Protein AF-A0A538U2Q8-F1 (afdb_monomer_lite)

Radius of gyration: 21.03 Å; chains: 1; bounding box: 54×43×60 Å

Structure (mmCIF, N/CA/C/O backbone):
data_AF-A0A538U2Q8-F1
#
_entry.id   AF-A0A538U2Q8-F1
#
loop_
_atom_site.group_PDB
_atom_site.id
_atom_site.type_symbol
_atom_site.label_atom_id
_atom_site.label_alt_id
_atom_site.label_comp_id
_atom_site.label_asym_id
_atom_site.label_entity_id
_atom_site.label_seq_id
_atom_site.pdbx_PDB_ins_code
_atom_site.Cartn_x
_atom_site.Cartn_y
_atom_site.Cartn_z
_atom_site.occupancy
_atom_site.B_iso_or_equiv
_atom_site.auth_seq_id
_atom_site.auth_comp_id
_atom_site.auth_asym_id
_atom_site.auth_atom_id
_atom_site.pdbx_PDB_model_num
ATOM 1 N N . MET A 1 1 ? 20.916 10.637 -27.487 1.00 55.66 1 MET A N 1
ATOM 2 C CA . MET A 1 1 ? 19.677 10.072 -26.914 1.00 55.66 1 MET A CA 1
ATOM 3 C C . MET A 1 1 ? 20.061 8.735 -26.298 1.00 55.66 1 MET A C 1
ATOM 5 O O . MET A 1 1 ? 20.659 7.933 -27.006 1.00 55.66 1 MET A O 1
ATOM 9 N N . HIS A 1 2 ? 19.879 8.540 -24.990 1.00 63.50 2 HIS A N 1
ATOM 10 C CA . HIS A 1 2 ? 20.185 7.249 -24.367 1.00 63.50 2 HIS A CA 1
ATOM 11 C C . HIS A 1 2 ? 19.176 6.219 -24.885 1.00 63.50 2 HIS A C 1
ATOM 13 O O . HIS A 1 2 ? 17.977 6.449 -24.790 1.00 63.50 2 HIS A O 1
ATOM 19 N N . ALA A 1 3 ? 19.654 5.135 -25.491 1.00 76.31 3 ALA A N 1
ATOM 20 C CA . ALA A 1 3 ? 18.798 4.026 -25.892 1.00 76.31 3 ALA A CA 1
ATOM 21 C C . ALA A 1 3 ? 18.667 3.056 -24.715 1.00 76.31 3 ALA A C 1
ATOM 23 O O . ALA A 1 3 ? 19.682 2.720 -24.093 1.00 76.31 3 ALA A O 1
ATOM 24 N N . ILE A 1 4 ? 17.450 2.586 -24.423 1.00 83.88 4 ILE A N 1
ATOM 25 C CA . ILE A 1 4 ? 17.280 1.470 -23.490 1.00 83.88 4 ILE A CA 1
ATOM 26 C C . ILE A 1 4 ? 18.034 0.271 -24.070 1.00 83.88 4 ILE A C 1
ATOM 28 O O . ILE A 1 4 ? 17.868 -0.085 -25.237 1.00 83.88 4 ILE A O 1
ATOM 32 N N . THR A 1 5 ? 18.887 -0.345 -23.258 1.00 84.69 5 THR A N 1
ATOM 33 C CA . THR A 1 5 ? 19.639 -1.542 -23.645 1.00 84.69 5 THR A CA 1
ATOM 34 C C . THR A 1 5 ? 19.256 -2.709 -22.751 1.00 84.69 5 THR A C 1
ATOM 36 O O . THR A 1 5 ? 18.643 -2.536 -21.698 1.00 84.69 5 THR A O 1
ATOM 39 N N . ARG A 1 6 ? 19.604 -3.919 -23.187 1.00 87.12 6 ARG A N 1
ATOM 40 C CA . ARG A 1 6 ? 19.411 -5.129 -22.392 1.00 87.12 6 ARG A CA 1
ATOM 41 C C . ARG A 1 6 ? 20.105 -5.004 -21.030 1.00 87.12 6 ARG A C 1
ATOM 43 O O . ARG A 1 6 ? 21.187 -4.419 -20.931 1.00 87.12 6 ARG A O 1
ATOM 50 N N . ALA A 1 7 ? 19.507 -5.615 -20.008 1.00 86.56 7 ALA A N 1
ATOM 51 C CA . ALA A 1 7 ? 20.130 -5.756 -18.698 1.00 86.56 7 ALA A CA 1
ATOM 52 C C . ALA A 1 7 ? 21.533 -6.376 -18.821 1.00 86.56 7 ALA A C 1
ATOM 54 O O . ALA A 1 7 ? 21.745 -7.344 -19.557 1.00 86.56 7 ALA A O 1
ATOM 55 N N . ARG A 1 8 ? 22.499 -5.813 -18.091 1.00 87.44 8 ARG A N 1
ATOM 56 C CA . ARG A 1 8 ? 23.866 -6.339 -18.018 1.00 87.44 8 ARG A CA 1
ATOM 57 C C . ARG A 1 8 ? 24.004 -7.208 -16.778 1.00 87.44 8 ARG A C 1
ATOM 59 O O . ARG A 1 8 ? 23.635 -6.787 -15.685 1.00 87.44 8 ARG A O 1
ATOM 66 N N . LEU A 1 9 ? 24.552 -8.404 -16.956 1.00 87.50 9 LEU A N 1
ATOM 67 C CA . LEU A 1 9 ? 24.883 -9.293 -15.848 1.00 87.50 9 LEU A CA 1
ATOM 68 C C . LEU A 1 9 ? 26.169 -8.822 -15.159 1.00 87.50 9 LEU A C 1
ATOM 70 O O . LEU A 1 9 ? 27.069 -8.282 -15.808 1.00 87.50 9 LEU A O 1
ATOM 74 N N . LYS A 1 10 ? 26.257 -9.039 -13.842 1.00 87.31 10 LYS A N 1
ATOM 75 C CA . LYS A 1 10 ? 27.501 -8.832 -13.089 1.00 87.31 10 LYS A CA 1
ATOM 76 C C . LYS A 1 10 ? 28.600 -9.778 -13.612 1.00 87.31 10 LYS A C 1
ATOM 78 O O . LYS A 1 10 ? 28.277 -10.864 -14.102 1.00 87.31 10 LYS A O 1
ATOM 83 N N . PRO A 1 11 ? 29.891 -9.419 -13.478 1.00 88.94 11 PRO A N 1
ATOM 84 C CA . PRO A 1 11 ? 30.989 -10.331 -13.790 1.00 88.94 11 PRO A CA 1
ATOM 85 C C . PRO A 1 11 ? 30.815 -11.693 -13.099 1.00 88.94 11 PRO A C 1
ATOM 87 O O . PRO A 1 11 ? 30.512 -11.750 -11.911 1.00 88.94 11 PRO A O 1
ATOM 90 N N . GLY A 1 12 ? 30.988 -12.785 -13.849 1.00 86.50 12 GLY A N 1
ATOM 91 C CA . GLY A 1 12 ? 30.842 -14.155 -13.339 1.00 86.50 12 GLY A CA 1
ATOM 92 C C . GLY A 1 12 ? 29.407 -14.698 -13.283 1.00 86.50 12 GLY A C 1
ATOM 93 O O . GLY A 1 12 ? 29.235 -15.881 -13.004 1.00 86.50 12 GLY A O 1
ATOM 94 N N . VAL A 1 13 ? 28.387 -13.886 -13.587 1.00 87.94 13 VAL A N 1
ATOM 95 C CA . VAL A 1 13 ? 26.982 -14.325 -13.647 1.00 87.94 13 VAL A CA 1
ATOM 96 C C . VAL A 1 13 ? 26.593 -14.642 -15.091 1.00 87.94 13 VAL A C 1
ATOM 98 O O . VAL A 1 13 ? 26.799 -13.835 -15.997 1.00 87.94 13 VAL A O 1
ATOM 101 N N . THR A 1 14 ? 25.990 -15.810 -15.305 1.00 88.81 14 THR A N 1
ATOM 102 C CA . THR A 1 14 ? 25.425 -16.245 -16.595 1.00 88.81 14 THR A CA 1
ATOM 103 C C . THR A 1 14 ? 23.906 -16.394 -16.501 1.00 88.81 14 THR A C 1
ATOM 105 O O . THR A 1 14 ? 23.361 -16.512 -15.404 1.00 88.81 14 THR A O 1
ATOM 108 N N . LEU A 1 15 ? 23.197 -16.423 -17.636 1.00 85.62 15 LEU A N 1
ATOM 109 C CA . LEU A 1 15 ? 21.740 -16.647 -17.644 1.00 85.62 15 LEU A CA 1
ATOM 110 C C . LEU A 1 15 ? 21.357 -17.981 -16.990 1.00 85.62 15 LEU A C 1
ATOM 112 O O . LEU A 1 15 ? 20.347 -18.060 -16.296 1.00 85.62 15 LEU A O 1
ATOM 116 N N . ASP A 1 16 ? 22.189 -19.007 -17.161 1.00 86.38 16 ASP A N 1
ATOM 117 C CA . ASP A 1 16 ? 21.966 -20.326 -16.564 1.00 86.38 16 ASP A CA 1
ATOM 118 C C . ASP A 1 16 ? 22.190 -20.341 -15.051 1.00 86.38 16 ASP A C 1
ATOM 120 O O . ASP A 1 16 ? 21.617 -21.172 -14.355 1.00 86.38 16 ASP A O 1
ATOM 124 N N . SER A 1 17 ? 22.978 -19.396 -14.530 1.00 85.56 17 SER A N 1
ATOM 125 C CA . SER A 1 17 ? 23.169 -19.218 -13.087 1.00 85.56 17 SER A CA 1
ATOM 126 C C . SER A 1 17 ? 22.026 -18.460 -12.402 1.00 85.56 17 SER A C 1
ATOM 128 O O . SER A 1 17 ? 21.983 -18.412 -11.172 1.00 85.56 17 SER A O 1
ATOM 130 N N . LEU A 1 18 ? 21.106 -17.862 -13.171 1.00 85.06 18 LEU A N 1
ATOM 131 C CA . LEU A 1 18 ? 19.958 -17.157 -12.606 1.00 85.06 18 LEU A CA 1
ATOM 132 C C . LEU A 1 18 ? 18.947 -18.154 -12.023 1.00 85.06 18 LEU A C 1
ATOM 134 O O . LEU A 1 18 ? 18.735 -19.219 -12.613 1.00 85.06 18 LEU A O 1
ATOM 138 N N . PRO A 1 19 ? 18.260 -17.795 -10.923 1.00 83.44 19 PRO A N 1
ATOM 139 C CA . PRO A 1 19 ? 17.164 -18.598 -10.402 1.00 83.44 19 PRO A CA 1
ATOM 140 C C . PRO A 1 19 ? 16.140 -18.921 -11.496 1.00 83.44 19 PRO A C 1
ATOM 142 O O . PRO A 1 19 ? 15.776 -18.061 -12.307 1.00 83.44 19 PRO A O 1
ATOM 145 N N . ALA A 1 20 ? 15.670 -20.168 -11.522 1.00 81.81 20 ALA A N 1
ATOM 146 C CA . ALA A 1 20 ? 14.543 -20.535 -12.368 1.00 81.81 20 ALA A CA 1
ATOM 147 C C . ALA A 1 20 ? 13.306 -19.710 -11.960 1.00 81.81 20 ALA A C 1
ATOM 149 O O . ALA A 1 20 ? 13.142 -19.430 -10.767 1.00 81.81 20 ALA A O 1
ATOM 150 N N . PRO A 1 21 ? 12.427 -19.332 -12.909 1.00 80.50 21 PRO A N 1
ATOM 151 C CA . PRO A 1 21 ? 11.173 -18.670 -12.576 1.00 80.50 21 PRO A CA 1
ATOM 152 C C . PRO A 1 21 ? 10.413 -19.492 -11.538 1.00 80.50 21 PRO A C 1
ATOM 154 O O . PRO A 1 21 ? 10.099 -20.661 -11.769 1.00 80.50 21 PRO A O 1
ATOM 157 N N . GLN A 1 22 ? 10.128 -18.890 -10.385 1.00 72.69 22 GLN A N 1
ATOM 158 C CA . GLN A 1 22 ? 9.305 -19.548 -9.382 1.00 72.69 22 GLN A CA 1
ATOM 159 C C . GLN A 1 22 ? 7.878 -19.628 -9.937 1.00 72.69 22 GLN A C 1
ATOM 161 O O . GLN A 1 22 ? 7.296 -18.608 -10.324 1.00 72.69 22 GLN A O 1
ATOM 166 N N . ALA A 1 23 ? 7.329 -20.843 -10.027 1.00 65.69 23 ALA A N 1
ATOM 167 C CA . ALA A 1 23 ? 5.916 -21.019 -10.336 1.00 65.69 23 ALA A CA 1
ATOM 168 C C . ALA A 1 23 ? 5.086 -20.245 -9.298 1.00 65.69 23 ALA A C 1
ATOM 170 O O . ALA A 1 23 ? 5.531 -20.129 -8.151 1.00 65.69 23 ALA A O 1
ATOM 171 N N . PRO A 1 24 ? 3.910 -19.703 -9.666 1.00 61.22 24 PRO A N 1
ATOM 172 C CA . PRO A 1 24 ? 2.989 -19.209 -8.653 1.00 61.22 24 PRO A CA 1
ATOM 173 C C . PRO A 1 24 ? 2.813 -20.328 -7.629 1.00 61.22 24 PRO A C 1
ATOM 175 O O . PRO A 1 24 ? 2.539 -21.466 -8.019 1.00 61.22 24 PRO A O 1
ATOM 178 N N . ASP A 1 25 ? 3.066 -20.034 -6.352 1.00 53.06 25 ASP A N 1
ATOM 179 C CA . ASP A 1 25 ? 2.857 -21.021 -5.303 1.00 53.06 25 ASP A CA 1
ATOM 180 C C . ASP A 1 25 ? 1.415 -21.512 -5.458 1.00 53.06 25 ASP A C 1
ATOM 182 O O . ASP A 1 25 ? 0.461 -20.758 -5.272 1.00 53.06 25 ASP A O 1
ATOM 186 N N . ALA A 1 26 ? 1.243 -22.789 -5.805 1.00 40.91 26 ALA A N 1
ATOM 187 C CA . ALA A 1 26 ? -0.061 -23.450 -5.872 1.00 40.91 26 ALA A CA 1
ATOM 188 C C . ALA A 1 26 ? -0.665 -23.652 -4.468 1.00 40.91 26 ALA A C 1
ATOM 190 O O . ALA A 1 26 ? -1.516 -24.511 -4.256 1.00 40.91 26 ALA A O 1
ATOM 191 N N . ARG A 1 27 ? -0.205 -22.862 -3.492 1.00 43.12 27 ARG A N 1
ATOM 192 C CA . ARG A 1 27 ? -0.917 -22.584 -2.260 1.00 43.12 27 ARG A CA 1
ATOM 193 C C . ARG A 1 27 ? -1.890 -21.439 -2.576 1.00 43.12 27 ARG A C 1
ATOM 195 O O . ARG A 1 27 ? -1.718 -20.316 -2.138 1.00 43.12 27 ARG A O 1
ATOM 202 N N . SER A 1 28 ? -2.963 -21.700 -3.312 1.00 40.78 28 SER A N 1
ATOM 203 C CA . SER A 1 28 ? -4.226 -21.923 -2.600 1.00 40.78 28 SER A CA 1
ATOM 204 C C . SER A 1 28 ? -4.010 -22.872 -1.423 1.00 40.78 28 SER A C 1
ATOM 206 O O . SER A 1 28 ? -4.222 -24.079 -1.524 1.00 40.78 28 SER A O 1
ATOM 208 N N . GLY A 1 29 ? -3.488 -22.326 -0.321 1.00 37.91 29 GLY A N 1
ATOM 209 C CA . GLY A 1 29 ? -3.545 -23.014 0.955 1.00 37.91 29 GLY A CA 1
ATOM 210 C C . GLY A 1 29 ? -5.009 -23.304 1.307 1.00 37.91 29 GLY A C 1
ATOM 211 O O . GLY A 1 29 ? -5.916 -22.758 0.665 1.00 37.91 29 GLY A O 1
ATOM 212 N N . PRO A 1 30 ? -5.267 -24.158 2.313 1.00 37.72 30 PRO A N 1
ATOM 213 C CA . PRO A 1 30 ? -6.615 -24.278 2.868 1.00 37.72 30 PRO A CA 1
ATOM 214 C C . PRO A 1 30 ? -7.128 -22.864 3.165 1.00 37.72 30 PRO A C 1
ATOM 216 O O . PRO A 1 30 ? -6.299 -22.025 3.512 1.00 37.72 30 PRO A O 1
ATOM 219 N N . ALA A 1 31 ? -8.429 -22.605 2.964 1.00 50.91 31 ALA A N 1
ATOM 220 C CA . ALA A 1 31 ? -9.060 -21.293 3.155 1.00 50.91 31 ALA A CA 1
ATOM 221 C C . ALA A 1 31 ? -8.302 -20.472 4.209 1.00 50.91 31 ALA A C 1
ATOM 223 O O . ALA A 1 31 ? -8.267 -20.900 5.366 1.00 50.91 31 ALA A O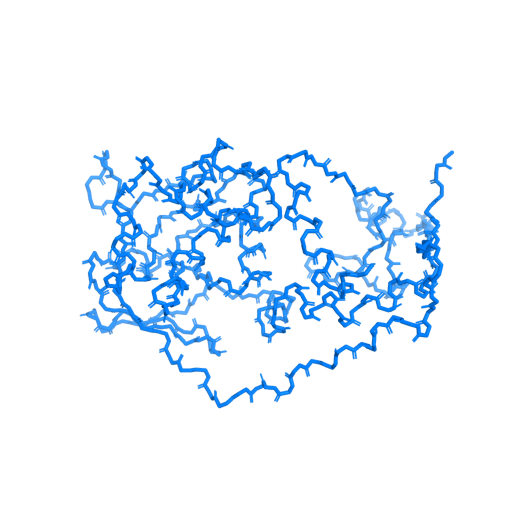 1
ATOM 224 N N . GLU A 1 32 ? -7.609 -19.402 3.781 1.00 63.88 32 GLU A N 1
ATOM 225 C CA . GLU A 1 32 ? -6.810 -18.575 4.692 1.00 63.88 32 GLU A CA 1
ATOM 226 C C . GLU A 1 32 ? -7.676 -18.278 5.911 1.00 63.88 32 GLU A C 1
ATOM 228 O O . GLU A 1 32 ? -8.838 -17.877 5.777 1.00 63.88 32 GLU A O 1
ATOM 233 N N . ALA A 1 33 ? -7.156 -18.608 7.094 1.00 86.06 33 ALA A N 1
ATOM 234 C CA . ALA A 1 33 ? -7.927 -18.464 8.311 1.00 86.06 33 ALA A CA 1
ATOM 235 C C . ALA A 1 33 ? -8.397 -17.009 8.418 1.00 86.06 33 ALA A C 1
ATOM 237 O O . ALA A 1 33 ? -7.652 -16.084 8.101 1.00 86.06 33 ALA A O 1
ATOM 238 N N . LEU A 1 34 ? -9.643 -16.809 8.854 1.00 94.88 34 LEU A N 1
ATOM 239 C CA . LEU A 1 34 ? -10.155 -15.461 9.081 1.00 94.88 34 LEU A CA 1
ATOM 240 C C . LEU A 1 34 ? -9.218 -14.721 10.039 1.00 94.88 34 LEU A C 1
ATOM 242 O O . LEU A 1 34 ? -9.008 -15.176 11.170 1.00 94.88 34 LEU A O 1
ATOM 246 N N . ILE A 1 35 ? -8.718 -13.571 9.596 1.00 96.81 35 ILE A N 1
ATOM 247 C CA . ILE A 1 35 ? -7.919 -12.674 10.423 1.00 96.81 35 ILE A CA 1
ATOM 248 C C . ILE A 1 35 ? -8.867 -12.036 11.424 1.00 96.81 35 ILE A C 1
ATOM 250 O O . ILE A 1 35 ? -9.915 -11.515 11.042 1.00 96.81 35 ILE A O 1
ATOM 254 N N . ARG A 1 36 ? -8.520 -12.094 12.709 1.00 98.12 36 ARG A N 1
ATOM 255 C CA . ARG A 1 36 ? -9.337 -11.562 13.803 1.00 98.12 36 ARG A CA 1
ATOM 256 C C . ARG A 1 36 ? -8.532 -10.629 14.679 1.00 98.12 36 ARG A C 1
ATOM 258 O O . ARG A 1 36 ? -7.339 -10.829 14.878 1.00 98.12 36 ARG A O 1
ATOM 265 N N . GLY A 1 37 ? -9.211 -9.636 15.231 1.00 98.19 37 GLY A N 1
ATOM 266 C CA . GLY A 1 37 ? -8.592 -8.661 16.112 1.00 98.19 37 GLY A CA 1
ATOM 267 C C . GLY A 1 37 ? -9.588 -7.627 16.596 1.00 98.19 37 GLY A C 1
ATO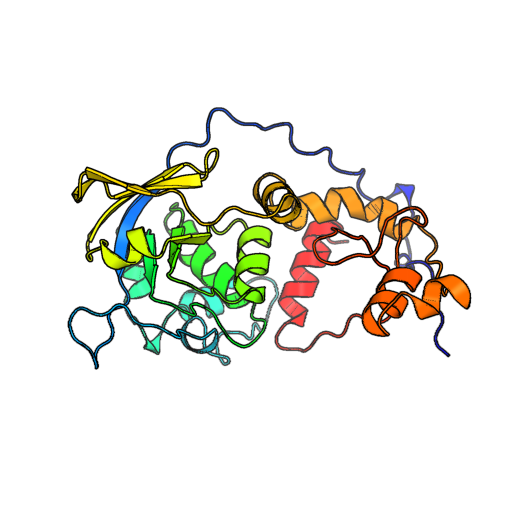M 268 O O . GLY A 1 37 ? -10.782 -7.700 16.302 1.00 98.19 37 GLY A O 1
ATOM 269 N N . ARG A 1 38 ? -9.088 -6.663 17.364 1.00 98.81 38 ARG A N 1
ATOM 270 C CA . ARG A 1 38 ? -9.883 -5.523 17.822 1.00 98.81 38 ARG A CA 1
ATOM 271 C C . ARG A 1 38 ? -9.562 -4.269 17.023 1.00 98.81 38 ARG A C 1
ATOM 273 O O . ARG A 1 38 ? -8.424 -4.076 16.591 1.00 98.81 38 ARG A O 1
ATOM 280 N N . ALA A 1 39 ? -10.565 -3.419 16.857 1.00 98.75 39 ALA A N 1
ATOM 281 C CA . ALA A 1 39 ? -10.419 -2.120 16.234 1.00 98.75 39 ALA A CA 1
ATOM 282 C C . ALA A 1 39 ? -9.526 -1.202 17.079 1.00 98.75 39 ALA A C 1
ATOM 284 O O . ALA A 1 39 ? -9.730 -1.045 18.282 1.00 98.75 39 ALA A O 1
ATOM 285 N N . LEU A 1 40 ? -8.569 -0.573 16.412 1.00 98.38 40 LEU A N 1
ATOM 286 C CA . LEU A 1 40 ? -7.745 0.524 16.892 1.00 98.38 40 LEU A CA 1
ATOM 287 C C . LEU A 1 40 ? -8.118 1.738 16.053 1.00 98.38 40 LEU A C 1
ATOM 289 O O . LE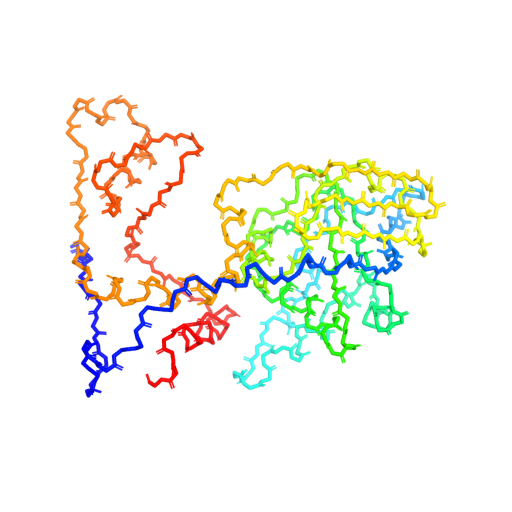U A 1 40 ? -7.829 1.794 14.856 1.00 98.38 40 LEU A O 1
ATOM 293 N N . VAL A 1 41 ? -8.825 2.686 16.658 1.00 98.62 41 VAL A N 1
ATOM 294 C CA . VAL A 1 41 ? -9.471 3.766 15.917 1.00 98.62 41 VAL A CA 1
ATOM 295 C C . VAL A 1 41 ? -8.690 5.070 16.040 1.00 98.62 41 VAL A C 1
ATOM 297 O O . VAL A 1 41 ? -8.439 5.564 17.139 1.00 98.62 41 VAL A O 1
ATOM 300 N N . PHE A 1 42 ? -8.387 5.690 14.899 1.00 98.50 42 PHE A N 1
ATOM 301 C CA . PHE A 1 42 ? -7.900 7.065 14.843 1.00 98.50 42 PHE A CA 1
ATOM 302 C C . PHE A 1 42 ? -9.082 8.035 14.894 1.00 98.50 42 PHE A C 1
ATOM 304 O O . PHE A 1 42 ? -9.786 8.236 13.904 1.00 98.50 42 PHE A O 1
ATOM 311 N N . TRP A 1 43 ? -9.316 8.629 16.062 1.00 98.06 43 TRP A N 1
ATOM 312 C CA . TRP A 1 43 ? -10.328 9.666 16.273 1.00 98.06 43 TRP A CA 1
ATOM 313 C C . TRP A 1 43 ? -9.756 11.059 16.015 1.00 98.06 43 TRP A C 1
ATOM 315 O O . TRP A 1 43 ? -8.598 11.320 16.338 1.00 98.06 43 TRP A O 1
ATOM 325 N N . ASP A 1 44 ? -10.567 11.966 15.469 1.00 97.62 44 ASP A N 1
ATOM 326 C CA . ASP A 1 44 ? -10.176 13.365 15.315 1.00 97.62 44 ASP A CA 1
ATOM 327 C C . ASP A 1 44 ? -10.295 14.095 16.669 1.00 97.62 44 ASP A C 1
ATOM 329 O O . ASP A 1 44 ? -11.411 14.297 17.161 1.00 97.62 44 ASP A O 1
ATOM 333 N N . PRO A 1 45 ? -9.180 14.541 17.283 1.00 94.69 45 PRO A N 1
ATOM 334 C CA . PRO A 1 45 ? -9.226 15.247 18.563 1.00 94.69 45 PRO A CA 1
ATOM 335 C C . PRO A 1 45 ? -9.938 16.605 18.473 1.00 94.69 45 PRO A C 1
ATOM 337 O O . PRO A 1 45 ? -10.333 17.158 19.499 1.00 94.69 45 PRO A O 1
ATOM 340 N N . LYS A 1 46 ? -10.098 17.163 17.267 1.00 96.12 46 LYS A N 1
ATOM 341 C CA . LYS A 1 46 ? -10.764 18.450 17.025 1.00 96.12 46 LYS A CA 1
ATOM 342 C C . LYS A 1 46 ? -12.250 18.295 16.699 1.00 96.12 46 LYS A C 1
ATOM 344 O O . LYS A 1 46 ? -12.970 19.291 16.720 1.00 96.12 46 LYS A O 1
ATOM 349 N N . ALA A 1 47 ? -12.716 17.080 16.410 1.00 96.00 47 ALA A N 1
ATOM 350 C CA . ALA A 1 47 ? -14.098 16.804 16.033 1.00 96.00 47 ALA A CA 1
ATOM 351 C C . ALA A 1 47 ? -14.606 15.518 16.715 1.00 96.00 47 ALA A C 1
ATOM 353 O O . ALA A 1 47 ? -14.555 14.438 16.121 1.00 96.00 47 ALA A O 1
ATOM 354 N N . PRO A 1 48 ? -15.128 15.616 17.954 1.00 93.06 48 PRO A N 1
ATOM 355 C CA . PRO A 1 48 ? -15.625 14.463 18.699 1.00 93.06 48 PRO A CA 1
ATOM 356 C C . PRO A 1 48 ? -16.615 13.615 17.891 1.00 93.06 48 PRO A C 1
ATOM 358 O O . PRO A 1 48 ? -17.545 14.133 17.274 1.00 93.06 48 PRO A O 1
ATOM 361 N N . GLY A 1 49 ? -16.406 12.297 17.896 1.00 93.38 49 GLY A N 1
ATOM 362 C CA . GLY A 1 49 ? -17.225 11.341 17.146 1.00 93.38 49 GLY A CA 1
ATOM 363 C C . GLY A 1 49 ? -16.852 11.192 15.667 1.00 93.38 49 GLY A C 1
ATOM 364 O O . GLY A 1 49 ? -17.399 10.310 15.006 1.00 93.38 49 GLY A O 1
ATOM 365 N N . ARG A 1 50 ? -15.905 11.980 15.140 1.00 96.94 50 ARG A N 1
ATOM 366 C CA . ARG A 1 50 ? -15.365 11.787 13.787 1.00 96.94 50 ARG A CA 1
ATOM 367 C C . ARG A 1 50 ? -14.057 11.009 13.807 1.00 96.94 50 ARG A C 1
ATOM 369 O O . ARG A 1 50 ? -13.220 11.177 14.692 1.00 96.94 50 ARG A O 1
ATOM 376 N N . LYS A 1 51 ? -13.893 10.149 12.805 1.00 98.31 51 LYS A N 1
ATOM 377 C CA . LYS A 1 51 ? -12.626 9.481 12.507 1.00 98.31 51 LYS A CA 1
ATOM 378 C C . LYS A 1 51 ? -11.675 10.498 11.888 1.00 98.31 51 LYS A C 1
ATOM 380 O O . LYS A 1 51 ? -12.119 11.412 11.199 1.00 98.31 51 LYS A O 1
ATOM 385 N N . LEU A 1 52 ? -10.387 10.355 12.166 1.00 98.62 52 LEU A N 1
ATOM 386 C CA . LEU A 1 52 ? -9.381 11.266 11.655 1.00 98.62 52 LEU A CA 1
ATOM 387 C C . LEU A 1 52 ? -9.162 11.014 10.163 1.00 98.62 52 LEU A C 1
ATOM 389 O O . LEU A 1 52 ? -8.702 9.941 9.762 1.00 98.62 52 LEU A O 1
ATOM 393 N N . ASP A 1 53 ? -9.479 12.028 9.370 1.00 98.38 53 ASP A N 1
ATOM 394 C CA . ASP A 1 53 ? -9.203 12.068 7.940 1.00 98.38 53 ASP A CA 1
ATOM 395 C C . ASP A 1 53 ? -7.771 12.550 7.669 1.00 98.38 53 ASP A C 1
ATOM 397 O O . ASP A 1 53 ? -7.124 13.168 8.515 1.00 98.38 53 ASP A O 1
ATOM 401 N N . ALA A 1 54 ? -7.317 12.364 6.429 1.00 97.88 54 ALA A N 1
ATOM 402 C CA . ALA A 1 54 ? -6.109 12.980 5.880 1.00 97.88 54 ALA A CA 1
ATOM 403 C C . ALA A 1 54 ? -4.809 12.635 6.610 1.00 97.88 54 ALA A C 1
ATOM 405 O O . ALA A 1 54 ? -3.877 13.434 6.584 1.00 97.88 54 ALA A O 1
ATOM 406 N N . ILE A 1 55 ? -4.742 11.462 7.242 1.00 98.31 55 ILE A N 1
ATOM 407 C CA . ILE A 1 55 ? -3.492 10.952 7.801 1.00 98.31 55 ILE A CA 1
ATOM 408 C C . ILE A 1 55 ? -2.511 10.761 6.644 1.00 98.31 55 ILE A C 1
ATOM 410 O O . ILE A 1 55 ? -2.721 9.894 5.797 1.00 98.31 55 ILE A O 1
ATOM 414 N N . ASP A 1 56 ? -1.456 11.563 6.592 1.00 97.19 56 ASP A N 1
ATOM 415 C CA . ASP A 1 56 ? -0.430 11.451 5.559 1.00 97.19 56 ASP A CA 1
ATOM 416 C C . ASP A 1 56 ? 0.687 10.462 5.944 1.00 97.19 56 ASP A C 1
ATOM 418 O O . ASP A 1 56 ? 0.775 9.960 7.069 1.00 97.19 56 ASP A O 1
ATOM 422 N N . THR A 1 57 ? 1.567 10.150 4.991 1.00 94.31 57 THR A N 1
ATOM 423 C CA . THR A 1 57 ? 2.688 9.230 5.233 1.00 94.31 57 THR A CA 1
ATOM 424 C C . THR A 1 57 ? 3.706 9.735 6.259 1.00 94.31 57 THR A C 1
ATOM 426 O O . THR A 1 57 ? 4.395 8.911 6.851 1.00 94.31 57 THR A O 1
ATOM 429 N N . ASP A 1 58 ? 3.813 11.049 6.495 1.00 94.44 58 ASP A N 1
ATOM 430 C CA . ASP A 1 58 ? 4.677 11.611 7.544 1.00 94.44 58 ASP A CA 1
ATOM 431 C C . ASP A 1 58 ? 4.114 11.335 8.940 1.00 94.44 58 ASP A C 1
ATOM 433 O O . ASP A 1 58 ? 4.867 11.052 9.873 1.00 94.44 58 ASP A O 1
ATOM 437 N N . GLN A 1 59 ? 2.790 11.361 9.074 1.00 96.75 59 GLN A N 1
ATOM 438 C CA . GLN A 1 59 ? 2.099 10.998 10.307 1.00 96.75 59 GLN A CA 1
ATOM 439 C C . GLN A 1 59 ? 2.136 9.489 10.577 1.00 96.75 59 GLN A C 1
ATOM 441 O O . GLN A 1 59 ? 2.145 9.087 11.742 1.00 96.75 59 GLN A O 1
ATOM 446 N N . ILE A 1 60 ? 2.177 8.655 9.528 1.00 97.31 60 ILE A N 1
ATOM 447 C CA . ILE A 1 60 ? 2.379 7.203 9.668 1.00 97.31 60 ILE A CA 1
ATOM 448 C C . ILE A 1 60 ? 3.833 6.904 10.035 1.00 97.31 60 ILE A C 1
ATOM 450 O O . ILE A 1 60 ? 4.081 6.181 10.993 1.00 97.31 60 ILE A O 1
ATOM 454 N N . THR A 1 61 ? 4.802 7.442 9.295 1.00 94.75 61 THR A N 1
ATOM 455 C CA . THR A 1 61 ? 6.232 7.228 9.548 1.00 94.75 61 THR A CA 1
ATOM 456 C C . THR A 1 61 ? 6.988 8.527 9.292 1.00 94.75 61 THR A C 1
ATOM 458 O O . THR A 1 61 ? 7.168 8.905 8.128 1.00 94.75 61 THR A O 1
ATOM 461 N N . PRO A 1 62 ? 7.457 9.215 10.348 1.00 92.88 62 PRO A N 1
ATOM 462 C CA . PRO A 1 62 ? 8.199 10.460 10.200 1.00 92.88 62 PRO A CA 1
ATOM 463 C C . PRO A 1 62 ? 9.434 10.291 9.312 1.00 92.88 62 PRO A C 1
ATOM 465 O O . PRO A 1 62 ? 10.068 9.237 9.300 1.00 92.88 62 PRO A O 1
ATOM 468 N N . ALA A 1 63 ? 9.824 11.344 8.589 1.00 88.94 63 ALA A N 1
ATOM 469 C CA . ALA A 1 63 ? 10.948 11.278 7.650 1.00 88.94 63 ALA A CA 1
ATOM 470 C C . ALA A 1 63 ? 12.272 10.849 8.319 1.00 88.94 63 ALA A C 1
ATOM 472 O O . ALA A 1 63 ? 13.043 10.087 7.741 1.00 88.94 63 ALA A O 1
ATOM 473 N N . ALA A 1 64 ? 12.508 11.282 9.562 1.00 88.00 64 ALA A N 1
ATOM 474 C CA . ALA A 1 64 ? 13.682 10.892 10.350 1.00 88.00 64 ALA A CA 1
ATOM 475 C C . ALA A 1 64 ? 13.712 9.391 10.693 1.00 88.00 64 ALA A C 1
ATOM 477 O O . ALA A 1 64 ? 14.777 8.832 10.945 1.00 88.00 64 ALA A O 1
ATOM 478 N N . ASP A 1 65 ? 12.549 8.741 10.676 1.00 88.56 65 ASP A N 1
ATOM 479 C CA . ASP A 1 65 ? 12.384 7.308 10.886 1.00 88.56 65 ASP A CA 1
ATOM 480 C C . ASP A 1 65 ? 12.256 6.547 9.570 1.00 88.56 65 ASP A C 1
ATOM 482 O O . ASP A 1 65 ? 11.909 5.381 9.600 1.00 88.56 65 ASP A O 1
ATOM 486 N N . CYS A 1 66 ? 12.486 7.176 8.416 1.00 82.81 66 CYS A N 1
ATOM 487 C CA . CYS A 1 66 ? 12.484 6.507 7.111 1.00 82.81 66 CYS A CA 1
ATOM 488 C C . CYS A 1 66 ? 13.899 6.131 6.647 1.00 82.81 66 CYS A C 1
ATOM 490 O O . CYS A 1 66 ? 14.058 5.389 5.683 1.00 82.81 66 CYS A O 1
ATOM 492 N N . VAL A 1 67 ? 14.931 6.631 7.327 1.00 79.19 67 VAL A N 1
ATOM 493 C CA . VAL A 1 67 ? 16.334 6.386 6.983 1.00 79.19 67 VAL A CA 1
ATOM 494 C C . VAL A 1 67 ? 16.850 5.188 7.773 1.00 79.19 67 VAL A C 1
ATOM 496 O O . VAL A 1 67 ? 16.603 5.080 8.974 1.00 79.19 67 VAL A O 1
ATOM 499 N N . SER A 1 68 ? 17.577 4.299 7.096 1.00 70.31 68 SER A N 1
ATOM 500 C CA . SER A 1 68 ? 18.330 3.219 7.733 1.00 70.31 68 SER A CA 1
ATOM 501 C C . SER A 1 68 ? 19.807 3.329 7.382 1.00 70.31 68 SER A C 1
ATOM 503 O O . SER A 1 68 ? 20.157 3.635 6.243 1.00 70.31 68 SER A O 1
ATOM 505 N N . GLU A 1 69 ? 20.663 3.044 8.358 1.00 69.56 69 GLU A N 1
ATOM 506 C CA . GLU A 1 69 ? 22.120 3.014 8.195 1.00 69.56 69 GLU A CA 1
ATOM 507 C C . GLU A 1 69 ? 22.623 1.642 7.706 1.00 69.56 69 GLU A C 1
ATOM 509 O O . GLU A 1 69 ? 23.761 1.529 7.256 1.00 69.56 69 GLU A O 1
ATOM 514 N N . SER A 1 70 ? 21.782 0.600 7.762 1.00 72.12 70 SER A N 1
ATOM 515 C CA . SER A 1 70 ? 22.113 -0.761 7.321 1.00 72.12 70 SER A CA 1
ATOM 516 C C . SER A 1 70 ? 20.919 -1.471 6.679 1.00 72.12 70 SER A C 1
ATOM 518 O O . SER A 1 70 ? 19.759 -1.168 6.971 1.00 72.12 70 SER A O 1
ATOM 520 N N . LEU A 1 71 ? 21.210 -2.450 5.816 1.00 70.19 71 LEU A N 1
ATOM 521 C CA . LEU A 1 71 ? 20.211 -3.380 5.287 1.00 70.19 71 LEU A CA 1
ATOM 522 C C . LEU A 1 71 ? 19.716 -4.379 6.353 1.00 70.19 71 LEU A C 1
ATOM 524 O O . LEU A 1 71 ? 18.607 -4.889 6.221 1.00 70.19 71 LEU A O 1
ATOM 528 N N . ASP A 1 72 ? 20.508 -4.633 7.399 1.00 71.44 72 ASP A N 1
ATOM 529 C CA . ASP A 1 72 ? 20.204 -5.637 8.431 1.00 71.44 72 ASP A CA 1
ATOM 530 C C . ASP A 1 72 ? 19.195 -5.140 9.477 1.00 71.44 72 ASP A C 1
ATOM 532 O O . ASP A 1 72 ? 18.484 -5.937 10.079 1.00 71.44 72 ASP A O 1
ATOM 536 N N . THR A 1 73 ? 19.107 -3.823 9.674 1.00 77.06 73 THR A N 1
ATOM 537 C CA . THR A 1 73 ? 18.234 -3.170 10.668 1.00 77.06 73 THR A CA 1
ATOM 538 C C . THR A 1 73 ? 17.211 -2.234 10.020 1.00 77.06 73 THR A C 1
ATOM 540 O O . THR A 1 73 ? 16.725 -1.294 10.650 1.00 77.06 73 THR A O 1
ATOM 543 N N . LEU A 1 74 ? 16.874 -2.484 8.744 1.00 74.81 74 LEU A N 1
ATOM 544 C CA . LEU A 1 74 ? 15.960 -1.644 7.955 1.00 74.81 74 LEU A CA 1
ATOM 545 C C . LEU A 1 74 ? 14.639 -1.375 8.670 1.00 74.81 74 LEU A C 1
ATOM 547 O O . LEU A 1 74 ? 14.138 -0.256 8.643 1.00 74.81 74 LEU A O 1
ATOM 551 N N . ASP A 1 75 ? 14.069 -2.395 9.301 1.00 81.56 75 ASP A N 1
ATOM 552 C CA . ASP A 1 75 ? 12.726 -2.326 9.856 1.00 81.56 75 ASP A CA 1
ATOM 553 C C . ASP A 1 75 ? 12.672 -1.678 11.251 1.00 81.56 75 ASP A C 1
ATOM 555 O O . ASP A 1 75 ? 11.619 -1.173 11.640 1.00 81.56 75 ASP A O 1
ATOM 559 N N . GLU A 1 76 ? 13.774 -1.643 12.008 1.00 85.69 76 GLU A N 1
ATOM 560 C CA . GLU A 1 76 ? 13.786 -1.203 13.410 1.00 85.69 76 GLU A CA 1
ATOM 561 C C . GLU A 1 76 ? 13.267 0.229 13.570 1.00 85.69 76 GLU A C 1
ATOM 563 O O . GLU A 1 76 ? 12.346 0.492 14.351 1.00 85.69 76 GLU A O 1
ATOM 568 N N . ARG A 1 77 ? 13.828 1.158 12.787 1.00 87.00 77 ARG A N 1
ATOM 569 C CA . ARG A 1 77 ? 13.455 2.581 12.805 1.00 87.00 77 ARG A CA 1
ATOM 570 C C . ARG A 1 77 ? 12.014 2.780 12.349 1.00 87.00 77 ARG A C 1
ATOM 572 O O . ARG A 1 77 ? 11.285 3.559 12.956 1.00 87.00 77 ARG A O 1
ATOM 579 N N . TRP A 1 78 ? 11.587 2.050 11.324 1.00 87.69 78 TRP A N 1
ATOM 580 C CA . TRP A 1 78 ? 10.291 2.254 10.676 1.00 87.69 78 TRP A CA 1
ATOM 581 C C . TRP A 1 78 ? 9.154 1.738 11.562 1.00 87.69 78 TRP A C 1
ATOM 583 O O . TRP A 1 78 ? 8.130 2.404 11.738 1.00 87.69 78 TRP A O 1
ATOM 593 N N . LYS A 1 79 ? 9.372 0.590 12.217 1.00 92.69 79 LYS A N 1
ATOM 594 C CA . LYS A 1 79 ? 8.482 0.057 13.256 1.00 92.69 79 LYS A CA 1
ATOM 595 C C . LYS A 1 79 ? 8.406 1.009 14.449 1.00 92.69 79 LYS A C 1
ATOM 597 O O . LYS A 1 79 ? 7.314 1.333 14.905 1.00 92.69 79 LYS A O 1
ATOM 602 N N . ALA A 1 80 ? 9.544 1.528 14.918 1.00 91.69 80 ALA A N 1
ATOM 603 C CA . ALA A 1 80 ? 9.585 2.495 16.020 1.00 91.69 80 ALA A CA 1
ATOM 604 C C . ALA A 1 80 ? 8.995 3.876 15.667 1.00 91.69 80 ALA A C 1
ATOM 606 O O . ALA A 1 80 ? 8.626 4.641 16.560 1.00 91.69 80 ALA A O 1
ATOM 607 N N . GLY A 1 81 ? 8.964 4.244 14.386 1.00 93.12 81 GLY A N 1
ATOM 608 C CA . GLY A 1 81 ? 8.372 5.487 13.887 1.00 93.12 81 GLY A CA 1
ATOM 609 C C . GLY A 1 81 ? 6.865 5.402 13.646 1.00 93.12 81 GLY A C 1
ATOM 610 O O . GLY A 1 81 ? 6.214 6.442 13.561 1.00 93.12 81 GLY A O 1
ATOM 611 N N . SER A 1 82 ? 6.307 4.190 13.563 1.00 96.81 82 SER A N 1
ATOM 612 C CA . SER A 1 82 ? 4.903 3.947 13.214 1.00 96.81 82 SER A CA 1
ATOM 613 C C . SER A 1 82 ? 3.947 4.678 14.164 1.00 96.81 82 SER A C 1
ATOM 615 O O . SER A 1 82 ? 3.841 4.338 15.340 1.00 96.81 82 SER A O 1
ATOM 617 N N . PHE A 1 83 ? 3.279 5.709 13.642 1.00 97.81 83 PHE A N 1
ATOM 618 C CA . PHE A 1 83 ? 2.380 6.626 14.347 1.00 97.81 83 PHE A CA 1
ATOM 619 C C . PHE A 1 83 ? 2.959 7.303 15.590 1.00 97.81 83 PHE A C 1
ATOM 621 O O . PHE A 1 83 ? 2.196 7.745 16.446 1.00 97.81 83 PHE A O 1
ATOM 628 N N . ARG A 1 84 ? 4.284 7.465 15.685 1.00 95.56 84 ARG A N 1
ATOM 629 C CA . ARG A 1 84 ? 4.965 7.975 16.890 1.00 95.56 84 ARG A CA 1
ATOM 630 C C . ARG A 1 84 ? 4.307 9.208 17.515 1.00 95.56 84 ARG A C 1
ATOM 632 O O . ARG A 1 84 ? 4.205 9.294 18.734 1.00 95.56 84 ARG A O 1
ATOM 639 N N . TYR A 1 85 ? 3.901 10.170 16.689 1.00 96.38 85 TYR A N 1
ATOM 640 C CA . TYR A 1 85 ? 3.316 11.430 17.156 1.00 96.38 85 TYR A CA 1
ATOM 641 C C . TYR A 1 85 ? 1.788 11.425 17.182 1.00 96.38 85 TYR A C 1
ATOM 643 O O . TYR A 1 85 ? 1.194 12.238 17.883 1.00 96.38 85 TYR A O 1
ATOM 651 N N . LEU A 1 86 ? 1.156 10.535 16.415 1.00 96.75 86 LEU A N 1
ATOM 652 C CA . LEU A 1 86 ? -0.297 10.498 16.271 1.00 96.75 86 LEU A CA 1
ATOM 653 C C . LEU A 1 86 ? -0.958 9.533 17.264 1.00 96.75 86 LEU A C 1
ATOM 655 O O . LEU A 1 86 ? -2.030 9.823 17.784 1.00 96.75 86 LEU A O 1
ATOM 659 N N . MET A 1 87 ? -0.304 8.407 17.546 1.00 97.44 87 MET A N 1
ATOM 660 C CA . MET A 1 87 ? -0.708 7.409 18.531 1.00 97.44 87 MET A CA 1
ATOM 661 C C . MET A 1 87 ? 0.551 6.799 19.173 1.00 97.44 87 MET A C 1
ATOM 663 O O . MET A 1 87 ? 1.017 5.744 18.741 1.00 97.44 87 MET A O 1
ATOM 667 N N . PRO A 1 88 ? 1.136 7.456 20.194 1.00 96.69 88 PRO A N 1
ATOM 668 C CA . PRO A 1 88 ? 2.421 7.048 20.771 1.00 96.69 88 PRO A CA 1
ATOM 669 C C . PRO A 1 88 ? 2.456 5.622 21.338 1.00 96.69 88 PRO A C 1
ATOM 671 O O . PRO A 1 88 ? 3.524 5.020 21.427 1.00 96.69 88 PRO A O 1
ATOM 674 N N . ASP A 1 89 ? 1.305 5.064 21.717 1.00 97.06 89 ASP A N 1
ATOM 675 C CA . ASP A 1 89 ? 1.172 3.702 22.232 1.00 97.06 89 ASP A CA 1
ATOM 676 C C . ASP A 1 89 ? 0.806 2.664 21.153 1.00 97.06 89 ASP A C 1
ATOM 678 O O . ASP A 1 89 ? 0.619 1.494 21.488 1.00 97.06 89 ASP A O 1
ATOM 682 N N . PHE A 1 90 ? 0.764 3.046 19.867 1.00 98.44 90 PHE A N 1
ATOM 683 C CA . PHE A 1 90 ? 0.334 2.205 18.740 1.00 98.44 90 PHE A CA 1
ATOM 684 C C . PHE A 1 90 ? 0.927 0.791 18.770 1.00 98.44 90 PHE A C 1
ATOM 686 O O . PHE A 1 90 ? 0.185 -0.190 18.774 1.00 98.44 90 PHE A O 1
ATOM 693 N N . ARG A 1 91 ? 2.258 0.666 18.867 1.00 97.75 91 ARG A N 1
ATOM 694 C CA . ARG A 1 91 ? 2.942 -0.640 18.904 1.00 97.75 91 ARG A CA 1
ATOM 695 C C . ARG A 1 91 ? 2.467 -1.508 20.071 1.00 97.75 91 ARG A C 1
ATOM 697 O O . ARG A 1 91 ? 2.171 -2.683 19.880 1.00 97.75 91 ARG A O 1
ATOM 704 N N . ALA A 1 92 ? 2.325 -0.922 21.260 1.00 98.19 92 ALA A N 1
ATOM 705 C CA . ALA A 1 92 ? 1.838 -1.635 22.437 1.00 98.19 92 ALA A CA 1
ATOM 706 C C . ALA A 1 92 ? 0.367 -2.053 22.290 1.00 98.19 92 ALA A C 1
ATOM 708 O O . ALA A 1 92 ? -0.002 -3.141 22.727 1.00 98.19 92 ALA A O 1
ATOM 709 N N . ARG A 1 93 ? -0.475 -1.217 21.668 1.00 98.44 93 ARG A N 1
ATOM 710 C CA . ARG A 1 93 ? -1.875 -1.550 21.365 1.00 98.44 93 ARG A CA 1
ATOM 711 C C . ARG A 1 93 ? -1.976 -2.725 20.390 1.00 98.44 93 ARG A C 1
ATOM 713 O O . ARG A 1 93 ? -2.686 -3.692 20.672 1.00 98.44 93 ARG A O 1
ATOM 720 N N . VAL A 1 94 ? -1.204 -2.694 19.301 1.00 98.56 94 VAL A N 1
ATOM 721 C CA . VAL A 1 94 ? -1.149 -3.789 18.318 1.00 98.56 94 VAL A CA 1
ATOM 722 C C . VAL A 1 94 ? -0.706 -5.091 18.981 1.00 98.56 94 VAL A C 1
ATOM 724 O O . VAL A 1 94 ? -1.371 -6.108 18.812 1.00 98.56 94 VAL A O 1
ATOM 727 N N . HIS A 1 95 ? 0.338 -5.063 19.816 1.00 98.38 95 HIS A N 1
ATOM 728 C CA . HIS A 1 95 ? 0.824 -6.246 20.545 1.00 98.38 95 HIS A CA 1
ATOM 729 C C . HIS A 1 95 ? -0.204 -6.833 21.526 1.00 98.38 95 HIS A C 1
ATOM 731 O O . HIS A 1 95 ? -0.124 -8.010 21.864 1.00 98.38 95 HIS A O 1
ATOM 737 N N . ARG A 1 96 ? -1.213 -6.059 21.952 1.00 98.19 96 ARG A N 1
ATOM 738 C CA . ARG A 1 96 ? -2.354 -6.565 22.739 1.00 98.19 96 ARG A CA 1
ATOM 739 C C . ARG A 1 96 ? -3.476 -7.175 21.888 1.00 98.19 96 ARG A C 1
ATOM 741 O O . ARG A 1 96 ? -4.476 -7.621 22.456 1.00 98.19 96 ARG A O 1
ATOM 748 N N . GLY A 1 97 ? -3.351 -7.191 20.561 1.00 98.12 97 GLY A N 1
ATOM 749 C CA . GLY A 1 97 ? -4.349 -7.731 19.628 1.00 98.12 97 GLY A CA 1
ATOM 750 C C . GLY A 1 97 ? -5.297 -6.691 19.020 1.00 98.12 97 GLY A C 1
ATOM 751 O O . GLY A 1 97 ? -6.333 -7.051 18.460 1.00 98.12 97 GLY A O 1
ATOM 752 N N . GLU A 1 98 ? -4.985 -5.400 19.138 1.00 98.69 98 GLU A N 1
ATOM 753 C CA . GLU A 1 98 ? -5.743 -4.320 18.492 1.00 98.69 98 GLU A CA 1
ATOM 754 C C . GLU A 1 98 ? -5.194 -4.096 17.073 1.00 98.69 98 GLU A C 1
ATOM 756 O O . GLU A 1 98 ? -4.425 -3.173 16.812 1.00 98.69 98 GLU A O 1
ATOM 761 N N . THR A 1 99 ? -5.512 -5.031 16.175 1.00 98.62 99 THR A N 1
ATOM 762 C CA . THR A 1 99 ? -4.864 -5.179 14.863 1.00 98.62 99 THR A CA 1
ATOM 763 C C . THR A 1 99 ? -5.692 -4.675 13.680 1.00 98.62 99 THR A C 1
ATOM 765 O O . THR A 1 99 ? -5.230 -4.720 12.539 1.00 98.62 99 THR A O 1
ATOM 768 N N . PHE A 1 100 ? -6.903 -4.172 13.923 1.00 98.81 100 PHE A N 1
ATOM 769 C CA . PHE A 1 100 ? -7.729 -3.542 12.895 1.00 98.81 100 PHE A CA 1
ATOM 770 C C . PHE A 1 100 ? -7.565 -2.031 12.991 1.00 98.81 100 PHE A C 1
ATOM 772 O O . PHE A 1 100 ? -8.269 -1.368 13.747 1.00 98.81 100 PHE A O 1
ATOM 779 N N . LEU A 1 101 ? -6.611 -1.486 12.242 1.00 98.81 101 LEU A N 1
ATOM 780 C CA . LEU A 1 101 ? -6.386 -0.050 12.176 1.00 98.81 101 LEU A CA 1
ATOM 781 C C . LEU A 1 101 ? -7.539 0.605 11.422 1.00 98.81 101 LEU A C 1
ATOM 783 O O . LEU A 1 101 ? -7.710 0.338 10.238 1.00 98.81 101 LEU A O 1
ATOM 787 N N . VAL A 1 102 ? -8.289 1.492 12.072 1.00 98.88 102 VAL A N 1
ATOM 788 C CA . VAL A 1 102 ? -9.424 2.193 11.461 1.00 98.88 102 VAL A CA 1
ATOM 789 C C . VAL A 1 102 ? -9.140 3.689 11.363 1.00 98.88 102 VAL A C 1
ATOM 791 O O . VAL A 1 102 ? -8.947 4.357 12.381 1.00 98.88 102 VAL A O 1
ATOM 794 N N . ALA A 1 103 ? -9.165 4.225 10.144 1.00 98.69 103 ALA A N 1
ATOM 795 C CA . ALA A 1 103 ? -8.962 5.645 9.861 1.00 98.69 103 ALA A CA 1
ATOM 796 C C . ALA A 1 103 ? -10.050 6.210 8.936 1.00 98.69 103 ALA A C 1
ATOM 798 O O . ALA A 1 103 ? -10.775 5.461 8.283 1.00 98.69 103 ALA A O 1
ATOM 799 N N . GLY A 1 104 ? -10.169 7.537 8.895 1.00 98.62 104 GLY A N 1
ATOM 800 C CA . GLY A 1 104 ? -11.134 8.240 8.054 1.00 98.62 104 GLY A CA 1
ATOM 801 C C . GLY A 1 104 ? -10.782 8.238 6.563 1.00 98.62 104 GLY A C 1
ATOM 802 O O . GLY A 1 104 ? -10.065 7.372 6.049 1.00 98.62 104 GLY A O 1
ATOM 803 N N . ASP A 1 105 ? -11.312 9.230 5.861 1.00 98.56 105 ASP A N 1
ATOM 804 C CA . ASP A 1 105 ? -11.065 9.466 4.443 1.00 98.56 105 ASP A CA 1
ATOM 805 C C . ASP A 1 105 ? -9.629 9.957 4.211 1.00 98.56 105 ASP A C 1
ATOM 807 O O . ASP A 1 105 ? -9.007 10.590 5.065 1.00 98.56 105 ASP A O 1
ATOM 811 N N . ARG A 1 106 ? -9.099 9.731 3.006 1.00 98.12 106 ARG A N 1
ATOM 812 C CA . ARG A 1 106 ? -7.768 10.193 2.576 1.00 98.12 106 ARG A CA 1
ATOM 813 C C . ARG A 1 106 ? -6.637 9.682 3.471 1.00 98.12 106 ARG A C 1
ATOM 815 O O . ARG A 1 106 ? -5.677 10.400 3.740 1.00 98.12 106 ARG A O 1
ATOM 822 N N . PHE A 1 107 ? -6.750 8.437 3.925 1.00 98.50 107 PHE A N 1
ATOM 823 C CA . PHE A 1 107 ? -5.688 7.763 4.663 1.00 98.50 107 PHE A CA 1
ATOM 824 C C . PHE A 1 107 ? -4.466 7.490 3.774 1.00 98.50 107 PHE A C 1
ATOM 826 O O . PHE A 1 107 ? -4.596 7.068 2.623 1.00 98.50 107 PHE A O 1
ATOM 833 N N . ALA A 1 108 ? -3.280 7.681 4.346 1.00 97.06 108 ALA A N 1
ATOM 834 C CA . ALA A 1 108 ? -1.970 7.458 3.748 1.00 97.06 108 ALA A CA 1
ATOM 835 C C . ALA A 1 108 ? -1.717 8.220 2.435 1.00 97.06 108 ALA A C 1
ATOM 837 O O . ALA A 1 108 ? -1.101 7.699 1.502 1.00 97.06 108 ALA A O 1
ATOM 838 N N . ILE A 1 109 ? -2.191 9.465 2.358 1.00 95.44 109 ILE A N 1
ATOM 839 C CA . ILE A 1 109 ? -1.849 10.376 1.258 1.00 95.44 109 ILE A CA 1
ATOM 840 C C . ILE A 1 109 ? -0.407 10.891 1.381 1.00 95.44 109 ILE A C 1
ATOM 842 O O . ILE A 1 109 ? 0.209 10.841 2.445 1.00 95.44 109 ILE A O 1
ATOM 846 N N . GLY A 1 110 ? 0.127 11.430 0.286 1.00 90.50 110 GLY A N 1
ATOM 847 C CA . GLY A 1 110 ? 1.432 12.085 0.273 1.00 90.50 110 GLY A CA 1
ATOM 848 C C . GLY A 1 110 ? 2.537 11.237 -0.352 1.00 90.50 110 GLY A C 1
ATOM 849 O O . GLY A 1 110 ? 2.346 10.612 -1.395 1.00 90.50 110 GLY A O 1
ATOM 850 N N . SER A 1 111 ? 3.732 11.313 0.231 1.00 82.62 111 SER A N 1
ATOM 851 C CA . SER A 1 111 ? 4.971 10.823 -0.383 1.00 82.62 111 SER A CA 1
ATOM 852 C C . SER A 1 111 ? 5.055 9.296 -0.501 1.00 82.62 111 SER A C 1
ATOM 854 O O . SER A 1 111 ? 4.490 8.555 0.297 1.00 82.62 111 SER A O 1
ATOM 856 N N . SER A 1 112 ? 5.824 8.806 -1.480 1.00 81.00 112 SER A N 1
ATOM 857 C CA . SER A 1 112 ? 6.064 7.368 -1.668 1.00 81.00 112 SER A CA 1
ATOM 858 C C . SER A 1 112 ? 7.020 6.811 -0.611 1.00 81.00 112 SER A C 1
ATOM 860 O O . SER A 1 112 ? 8.225 6.724 -0.845 1.00 81.00 112 SER A O 1
ATOM 862 N N . ARG A 1 113 ? 6.481 6.418 0.546 1.00 84.81 113 ARG A N 1
ATOM 863 C CA . ARG A 1 113 ? 7.231 5.781 1.639 1.00 84.81 113 ARG A CA 1
ATOM 864 C C . ARG A 1 113 ? 6.819 4.329 1.780 1.00 84.81 113 ARG A C 1
ATOM 866 O O . ARG A 1 113 ? 5.807 4.024 2.399 1.00 84.81 113 ARG A O 1
ATOM 873 N N . GLU A 1 114 ? 7.605 3.424 1.209 1.00 88.00 114 GLU A N 1
ATOM 874 C CA . GLU A 1 114 ? 7.412 1.973 1.382 1.00 88.00 114 GLU A CA 1
ATOM 875 C C . GLU A 1 114 ? 7.602 1.536 2.845 1.00 88.00 114 GLU A C 1
ATOM 877 O O . GLU A 1 114 ? 6.987 0.575 3.299 1.00 88.00 114 GLU A O 1
ATOM 882 N N . MET A 1 115 ? 8.346 2.333 3.610 1.00 90.94 115 MET A N 1
ATOM 883 C CA . MET A 1 115 ? 8.586 2.201 5.044 1.00 90.94 115 MET A CA 1
ATOM 884 C C . MET A 1 115 ? 7.305 2.308 5.866 1.00 90.94 115 MET A C 1
ATOM 886 O O . MET A 1 115 ? 7.211 1.672 6.908 1.00 90.94 115 MET A O 1
ATOM 890 N N . SER A 1 116 ? 6.309 3.069 5.401 1.00 94.56 116 SER A N 1
ATOM 891 C CA . SER A 1 116 ? 5.037 3.209 6.108 1.00 94.56 116 SER A CA 1
ATOM 892 C C . SER A 1 116 ? 4.263 1.891 6.168 1.00 94.56 116 SER A C 1
ATOM 894 O O . SER A 1 116 ? 4.094 1.369 7.268 1.00 94.56 116 SER A O 1
ATOM 896 N N . PRO A 1 117 ? 3.839 1.272 5.049 1.00 95.62 117 PRO A N 1
ATOM 897 C CA . PRO A 1 117 ? 3.186 -0.031 5.116 1.00 95.62 117 PRO A CA 1
ATOM 898 C C . PRO A 1 117 ? 4.111 -1.128 5.673 1.00 95.62 117 PRO A C 1
ATOM 900 O O . PRO A 1 117 ? 3.627 -1.996 6.397 1.00 95.62 117 PRO A O 1
ATOM 903 N N . ALA A 1 118 ? 5.425 -1.081 5.407 1.00 93.31 118 ALA A N 1
ATOM 904 C CA . ALA A 1 118 ? 6.376 -2.048 5.961 1.00 93.31 118 ALA A CA 1
ATOM 905 C C . ALA A 1 118 ? 6.460 -1.983 7.496 1.00 93.31 118 ALA A C 1
ATOM 907 O O . ALA A 1 118 ? 6.415 -3.020 8.152 1.00 93.31 118 ALA A O 1
ATOM 908 N N . GLY A 1 119 ? 6.535 -0.780 8.072 1.00 94.94 119 GLY A N 1
ATOM 909 C CA . GLY A 1 119 ? 6.581 -0.566 9.518 1.00 94.94 119 GLY A CA 1
ATOM 910 C C . GLY A 1 119 ? 5.295 -1.013 10.207 1.00 94.94 119 GLY A C 1
ATOM 911 O O . GLY A 1 119 ? 5.357 -1.729 11.204 1.00 94.94 119 GLY A O 1
ATOM 912 N N . LEU A 1 120 ? 4.133 -0.684 9.628 1.00 97.62 120 LEU A N 1
ATOM 913 C CA . LEU A 1 120 ? 2.836 -1.133 10.146 1.00 97.62 120 LEU A CA 1
ATOM 914 C C . LEU A 1 120 ? 2.716 -2.658 10.165 1.00 97.62 120 LEU A C 1
ATOM 916 O O . LEU A 1 120 ? 2.312 -3.232 11.176 1.00 97.62 120 LEU A O 1
ATOM 920 N N . LYS A 1 121 ? 3.104 -3.312 9.066 1.00 96.00 121 LYS A N 1
ATOM 921 C CA . LYS A 1 121 ? 3.139 -4.773 8.973 1.00 96.00 121 LYS A CA 1
ATOM 922 C C . LYS A 1 121 ? 4.115 -5.369 9.992 1.00 96.00 121 LYS A C 1
ATOM 924 O O . LYS A 1 121 ? 3.726 -6.231 10.774 1.00 96.00 121 LYS A O 1
ATOM 929 N N . GLY A 1 122 ? 5.345 -4.858 10.036 1.00 95.25 122 GLY A N 1
ATOM 930 C CA . GLY A 1 122 ? 6.396 -5.347 10.926 1.00 95.25 122 GLY A CA 1
ATOM 931 C C . GLY A 1 122 ? 6.033 -5.239 12.409 1.00 95.25 122 GLY A C 1
ATOM 932 O O . GLY A 1 122 ? 6.320 -6.155 13.171 1.00 95.25 122 GLY A O 1
ATOM 933 N N . VAL A 1 123 ? 5.345 -4.170 12.826 1.00 97.50 123 VAL A N 1
ATOM 934 C CA . VAL A 1 123 ? 4.860 -4.013 14.210 1.00 97.50 123 VAL A CA 1
ATOM 935 C C . VAL A 1 123 ? 3.936 -5.161 14.632 1.00 97.50 123 VAL A C 1
ATOM 937 O O . VAL A 1 123 ? 4.040 -5.627 15.767 1.00 97.50 123 VAL A O 1
ATOM 940 N N . ALA A 1 124 ? 3.051 -5.629 13.749 1.00 97.38 124 ALA A N 1
ATOM 941 C CA . ALA A 1 124 ? 2.168 -6.755 14.049 1.00 97.38 124 ALA A CA 1
ATOM 942 C C . ALA A 1 124 ? 2.916 -8.097 14.015 1.00 97.38 124 ALA A C 1
ATOM 944 O O . ALA A 1 124 ? 2.760 -8.908 14.930 1.00 97.38 124 ALA A O 1
ATOM 945 N N . GLU A 1 125 ? 3.786 -8.298 13.021 1.00 95.69 125 GLU A N 1
ATOM 946 C CA . GLU A 1 125 ? 4.550 -9.542 12.856 1.00 95.69 125 GLU A CA 1
ATOM 947 C C . GLU A 1 125 ? 5.477 -9.840 14.041 1.00 95.69 125 GLU A C 1
ATOM 949 O O . GLU A 1 125 ? 5.642 -11.000 14.412 1.00 95.69 125 GLU A O 1
ATOM 954 N N . GLU A 1 126 ? 6.024 -8.813 14.697 1.00 95.25 126 GLU A N 1
ATOM 955 C CA . GLU A 1 126 ? 6.815 -8.966 15.928 1.00 95.25 126 GLU A CA 1
ATOM 956 C C . GLU A 1 126 ? 6.065 -9.674 17.062 1.00 95.25 126 GLU A C 1
ATOM 958 O O . GLU A 1 126 ? 6.685 -10.334 17.895 1.00 95.25 126 GLU A O 1
ATOM 963 N N . ALA A 1 127 ? 4.741 -9.531 17.103 1.00 96.12 127 ALA A N 1
ATOM 964 C CA . ALA A 1 127 ? 3.876 -10.196 18.070 1.00 96.12 127 ALA A CA 1
ATOM 965 C C . ALA A 1 127 ? 3.234 -11.478 17.507 1.00 96.12 127 ALA A C 1
ATOM 967 O O . ALA A 1 127 ? 2.370 -12.062 18.160 1.00 96.12 127 ALA A O 1
ATOM 968 N N . GLY A 1 128 ? 3.623 -11.914 16.302 1.00 96.88 128 GLY A N 1
ATOM 969 C CA . GLY A 1 128 ? 2.989 -13.032 15.601 1.00 96.88 128 GLY A CA 1
ATOM 970 C C . GLY A 1 128 ? 1.548 -12.736 15.171 1.00 96.88 128 GLY A C 1
ATOM 971 O O . GLY A 1 128 ? 0.733 -13.653 15.101 1.00 96.88 128 GLY A O 1
ATOM 972 N N . LEU A 1 129 ? 1.224 -11.461 14.939 1.00 97.06 129 LEU A N 1
ATOM 973 C CA . LEU A 1 129 ? -0.104 -10.984 14.559 1.00 97.06 129 LEU A CA 1
ATOM 974 C C . LEU A 1 129 ? -0.110 -10.448 13.124 1.00 97.06 129 LEU A C 1
ATOM 976 O O . LEU A 1 129 ? 0.924 -10.089 12.565 1.00 97.06 129 LEU A O 1
ATOM 980 N N . GLU A 1 130 ? -1.308 -10.316 12.560 1.00 97.12 130 GLU A N 1
ATOM 981 C CA . GLU A 1 130 ? -1.538 -9.699 11.253 1.00 97.12 130 GLU A CA 1
ATOM 982 C C . GLU A 1 130 ? -2.335 -8.404 11.413 1.00 97.12 130 GLU A C 1
ATOM 984 O O . GLU A 1 130 ? -3.321 -8.365 12.152 1.00 97.12 130 GLU A O 1
ATOM 989 N N . LEU A 1 131 ? -1.911 -7.344 10.718 1.00 98.25 131 LEU A N 1
ATOM 990 C CA . LEU A 1 131 ? -2.584 -6.045 10.720 1.00 98.25 131 LEU A CA 1
ATOM 991 C C . LEU A 1 131 ? -3.523 -5.914 9.515 1.00 98.25 131 LEU A C 1
ATOM 993 O O . LEU A 1 131 ? -3.138 -6.208 8.382 1.00 98.25 131 LEU A O 1
ATOM 997 N N . VAL A 1 132 ? -4.720 -5.378 9.749 1.00 98.62 132 VAL A N 1
ATOM 998 C CA . VAL A 1 132 ? -5.668 -4.986 8.700 1.00 98.62 132 VAL A CA 1
ATOM 999 C C . VAL A 1 132 ? -5.922 -3.487 8.797 1.00 98.62 132 VAL A C 1
ATOM 1001 O O . VAL A 1 132 ? -6.370 -2.987 9.825 1.00 98.62 132 VAL A O 1
ATOM 1004 N N . VAL A 1 133 ? -5.652 -2.759 7.716 1.00 98.75 133 VAL A N 1
ATOM 1005 C CA . VAL A 1 133 ? -5.977 -1.335 7.592 1.00 98.75 133 VAL A CA 1
ATOM 1006 C C . VAL A 1 133 ? -7.363 -1.194 6.976 1.00 98.75 133 VAL A C 1
ATOM 1008 O O . VAL A 1 133 ? -7.588 -1.622 5.846 1.00 98.75 133 VAL A O 1
ATOM 1011 N N . VAL A 1 134 ? -8.271 -0.548 7.696 1.00 98.81 134 VAL A N 1
ATOM 1012 C CA . VAL A 1 134 ? -9.625 -0.203 7.266 1.00 98.81 134 VAL A CA 1
ATOM 1013 C C . VAL A 1 134 ? -9.728 1.318 7.170 1.00 98.81 134 VAL A C 1
ATOM 1015 O O . VAL A 1 134 ? -9.500 2.021 8.152 1.00 98.81 134 VAL A O 1
ATOM 1018 N N . CYS A 1 135 ? -10.058 1.850 5.996 1.00 98.56 135 CYS A N 1
ATOM 1019 C CA . CYS A 1 135 ? -10.161 3.297 5.802 1.00 98.56 135 CYS A CA 1
ATOM 1020 C C . CYS A 1 135 ? -11.413 3.724 5.036 1.00 98.56 135 CYS A C 1
ATOM 1022 O O . CYS A 1 135 ? -12.088 2.914 4.390 1.00 98.56 135 CYS A O 1
ATOM 1024 N N . GLY A 1 136 ? -11.694 5.026 5.113 1.00 98.44 136 GLY A N 1
ATOM 1025 C CA . GLY A 1 136 ? -12.745 5.682 4.353 1.00 98.44 136 GLY A CA 1
ATOM 1026 C C . GLY A 1 136 ? -12.351 5.883 2.890 1.00 98.44 136 GLY A C 1
ATOM 1027 O O . GLY A 1 136 ? -11.512 5.174 2.339 1.00 98.44 136 GLY A O 1
ATOM 1028 N N . ASN A 1 137 ? -12.959 6.862 2.236 1.00 98.06 137 ASN A N 1
ATOM 1029 C CA . ASN A 1 137 ? -12.768 7.134 0.816 1.00 98.06 137 ASN A CA 1
ATOM 1030 C C . ASN A 1 137 ? -11.348 7.602 0.482 1.00 98.06 137 ASN A C 1
ATOM 1032 O O . ASN A 1 137 ? -10.696 8.278 1.275 1.00 98.06 137 ASN A O 1
ATOM 1036 N N . ASN A 1 138 ? -10.923 7.352 -0.759 1.00 96.38 138 ASN A N 1
ATOM 1037 C CA . ASN A 1 138 ? -9.727 7.946 -1.366 1.00 96.38 138 ASN A CA 1
ATOM 1038 C C . ASN A 1 138 ? -8.415 7.652 -0.613 1.00 96.38 138 ASN A C 1
ATOM 1040 O O . ASN A 1 138 ? -7.630 8.569 -0.370 1.00 96.38 138 ASN A O 1
ATOM 1044 N N . MET A 1 139 ? -8.169 6.388 -0.242 1.00 97.19 139 MET A N 1
ATOM 1045 C CA . MET A 1 139 ? -6.848 5.956 0.243 1.00 97.19 139 MET A CA 1
ATOM 1046 C C . MET A 1 139 ? -5.747 6.369 -0.747 1.00 97.19 139 MET A C 1
ATOM 1048 O O . MET A 1 139 ? -5.945 6.289 -1.956 1.00 97.19 139 MET A O 1
ATOM 1052 N N . GLY A 1 140 ? -4.571 6.759 -0.251 1.00 96.69 140 GLY A N 1
ATOM 1053 C CA . GLY A 1 140 ? -3.427 7.063 -1.107 1.00 96.69 140 GLY A CA 1
ATOM 1054 C C . GLY A 1 140 ? -3.019 5.870 -1.981 1.00 96.69 140 GLY A C 1
ATOM 1055 O O . GLY A 1 140 ? -2.591 4.833 -1.471 1.00 96.69 140 GLY A O 1
ATOM 1056 N N . ASP A 1 141 ? -3.092 6.035 -3.305 1.00 94.00 141 ASP A N 1
ATOM 1057 C CA . ASP A 1 141 ? -2.845 4.961 -4.283 1.00 94.00 141 ASP A CA 1
ATOM 1058 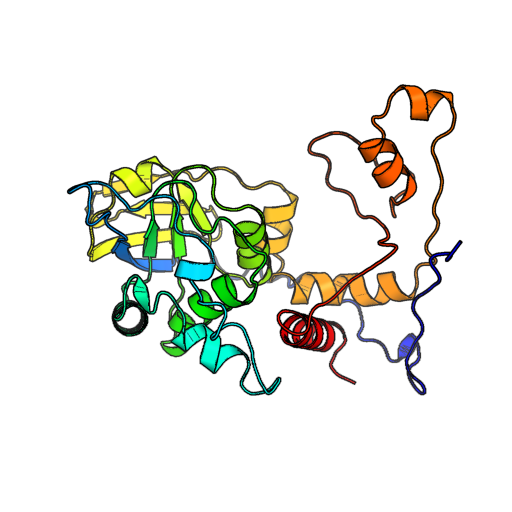C C . ASP A 1 141 ? -1.450 4.333 -4.152 1.00 94.00 141 ASP A C 1
ATOM 1060 O O . ASP A 1 141 ? -1.276 3.121 -4.300 1.00 94.00 141 ASP A O 1
ATOM 1064 N N . ILE A 1 142 ? -0.441 5.150 -3.830 1.00 93.88 142 ILE A N 1
ATOM 1065 C CA . ILE A 1 142 ? 0.938 4.685 -3.648 1.00 93.88 142 ILE A CA 1
ATOM 1066 C C . ILE A 1 142 ? 1.044 3.790 -2.411 1.00 93.88 142 ILE A C 1
ATOM 1068 O O . ILE A 1 142 ? 1.619 2.704 -2.490 1.00 93.88 142 ILE A O 1
ATOM 1072 N N . PHE A 1 143 ? 0.463 4.212 -1.283 1.00 96.12 143 PHE A N 1
ATOM 1073 C CA . PHE A 1 143 ? 0.428 3.400 -0.070 1.00 96.12 143 PHE A CA 1
ATOM 1074 C C . PHE A 1 143 ? -0.335 2.099 -0.311 1.00 96.12 143 PHE A C 1
ATOM 1076 O O . PHE A 1 143 ? 0.174 1.034 0.023 1.00 96.12 143 PHE A O 1
ATOM 1083 N N . ARG A 1 144 ? -1.509 2.170 -0.952 1.00 95.31 144 ARG A N 1
ATOM 1084 C CA . ARG A 1 144 ? -2.334 1.007 -1.306 1.00 95.3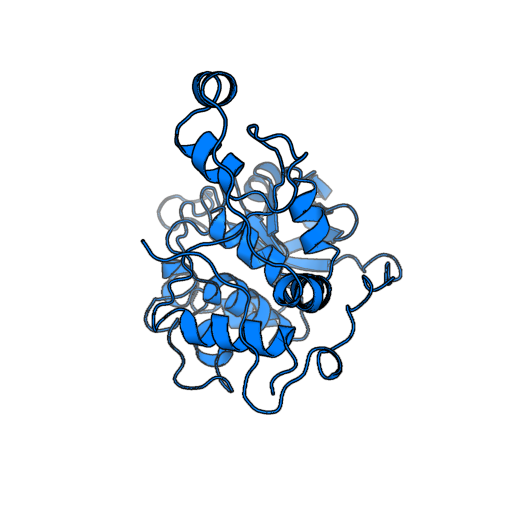1 144 ARG A CA 1
ATOM 1085 C C . ARG A 1 144 ? -1.546 -0.020 -2.122 1.00 95.31 144 ARG A C 1
ATOM 1087 O O . ARG A 1 144 ? -1.501 -1.194 -1.758 1.00 95.31 144 ARG A O 1
ATOM 1094 N N . ARG A 1 145 ? -0.864 0.421 -3.184 1.00 93.50 145 ARG A N 1
ATOM 1095 C CA . ARG A 1 145 ? 0.010 -0.434 -4.003 1.00 93.50 145 ARG A CA 1
ATOM 1096 C C . ARG A 1 145 ? 1.137 -1.052 -3.172 1.00 93.50 145 ARG A C 1
ATOM 1098 O O . ARG A 1 145 ? 1.379 -2.252 -3.265 1.00 93.50 145 ARG A O 1
ATOM 1105 N N . ASN A 1 146 ? 1.830 -0.242 -2.373 1.00 93.88 146 ASN A N 1
ATOM 1106 C CA . ASN A 1 146 ? 2.953 -0.702 -1.556 1.00 93.88 146 ASN A CA 1
ATOM 1107 C C . ASN A 1 146 ? 2.494 -1.698 -0.478 1.00 93.88 146 ASN A C 1
ATOM 1109 O O . ASN A 1 146 ? 3.173 -2.691 -0.242 1.00 93.88 146 ASN A O 1
ATOM 1113 N N . ALA A 1 147 ? 1.319 -1.496 0.118 1.00 95.44 147 ALA A N 1
ATOM 1114 C CA . ALA A 1 147 ? 0.726 -2.427 1.067 1.00 95.44 147 ALA A CA 1
ATOM 1115 C C . ALA A 1 147 ? 0.478 -3.801 0.428 1.00 95.44 147 ALA A C 1
ATOM 1117 O O . ALA A 1 147 ? 0.971 -4.800 0.946 1.00 95.44 147 ALA A O 1
ATOM 1118 N N . PHE A 1 148 ? -0.170 -3.859 -0.744 1.00 93.50 148 PHE A N 1
ATOM 1119 C CA . PHE A 1 148 ? -0.359 -5.129 -1.459 1.00 93.50 148 PHE A CA 1
ATOM 1120 C C . PHE A 1 148 ? 0.961 -5.787 -1.861 1.00 93.50 148 PHE A C 1
ATOM 1122 O O . PHE A 1 148 ? 1.107 -6.999 -1.720 1.00 93.50 148 PHE A O 1
ATOM 1129 N N . ASN A 1 149 ? 1.941 -4.999 -2.312 1.00 91.38 149 ASN A N 1
ATOM 1130 C CA . ASN A 1 149 ? 3.275 -5.499 -2.640 1.00 91.38 149 ASN A CA 1
ATOM 1131 C C . ASN A 1 149 ? 3.963 -6.172 -1.443 1.00 91.38 149 ASN A C 1
ATOM 1133 O O . ASN A 1 149 ? 4.704 -7.132 -1.638 1.00 91.38 149 ASN A O 1
ATOM 1137 N N . LEU A 1 150 ? 3.718 -5.678 -0.229 1.00 90.94 150 LEU A N 1
ATOM 1138 C CA . LEU A 1 150 ? 4.318 -6.175 1.010 1.00 90.94 150 LEU A CA 1
ATOM 1139 C C . LEU A 1 150 ? 3.454 -7.212 1.737 1.00 90.94 150 LEU A C 1
ATOM 1141 O O . LEU A 1 150 ? 3.887 -7.744 2.756 1.00 90.94 150 LEU A O 1
ATOM 1145 N N . GLY A 1 151 ? 2.247 -7.494 1.240 1.00 92.00 151 GLY A N 1
ATOM 1146 C CA . GLY A 1 151 ? 1.293 -8.392 1.891 1.00 92.00 151 GLY A CA 1
ATOM 1147 C C . GLY A 1 151 ? 0.547 -7.775 3.080 1.00 92.00 151 GLY A C 1
ATOM 1148 O O . GLY A 1 151 ? -0.047 -8.506 3.858 1.00 92.00 151 GLY A O 1
ATOM 1149 N N . LEU A 1 152 ? 0.552 -6.448 3.243 1.00 95.81 152 LEU A N 1
ATOM 1150 C CA . LEU A 1 152 ? -0.291 -5.774 4.234 1.00 95.81 152 LEU A CA 1
ATOM 1151 C C . LEU A 1 152 ? -1.736 -5.685 3.720 1.00 95.81 152 LEU A C 1
ATOM 1153 O O . LEU A 1 152 ? -1.990 -5.185 2.619 1.00 95.81 152 LEU A O 1
ATOM 1157 N N . HIS A 1 153 ? -2.698 -6.116 4.536 1.00 96.25 153 HIS A N 1
ATOM 1158 C CA . HIS A 1 153 ? -4.111 -6.039 4.183 1.00 96.25 153 HIS A CA 1
ATOM 1159 C C . HIS A 1 153 ? -4.639 -4.607 4.287 1.00 96.25 153 HIS A C 1
ATOM 1161 O O . HIS A 1 153 ? -4.614 -3.992 5.352 1.00 96.25 153 HIS A O 1
ATOM 1167 N N . VAL A 1 154 ? -5.171 -4.098 3.173 1.00 97.38 154 VAL A N 1
ATOM 1168 C CA . VAL A 1 154 ? -5.861 -2.805 3.099 1.00 97.38 154 VAL A CA 1
ATOM 1169 C C . VAL A 1 154 ? -7.286 -2.971 2.569 1.00 97.38 154 VAL A C 1
ATOM 1171 O O . VAL A 1 154 ? -7.555 -3.695 1.596 1.00 97.38 154 VAL A O 1
ATOM 1174 N N . VAL A 1 155 ? -8.213 -2.292 3.236 1.00 97.88 155 VAL A N 1
ATOM 1175 C CA . VAL A 1 155 ? -9.657 -2.411 3.061 1.00 97.88 155 VAL A CA 1
ATOM 1176 C C . VAL A 1 155 ? -10.264 -1.011 3.044 1.00 97.88 155 VAL A C 1
ATOM 1178 O O . VAL A 1 155 ? -10.321 -0.330 4.061 1.00 97.88 155 VAL A O 1
ATOM 1181 N N . GLN A 1 156 ? -10.741 -0.577 1.881 1.00 98.19 156 GLN A N 1
ATOM 1182 C CA . GLN A 1 156 ? -11.496 0.666 1.766 1.00 98.19 156 GLN A CA 1
ATOM 1183 C C . GLN A 1 156 ? -12.986 0.357 1.959 1.00 98.19 156 GLN A C 1
ATOM 1185 O O . GLN A 1 156 ? -13.585 -0.321 1.123 1.00 98.19 156 GLN A O 1
ATOM 1190 N N . SER A 1 157 ? -13.564 0.818 3.068 1.00 98.38 157 SER A N 1
ATOM 1191 C CA . SER A 1 157 ? -14.976 0.623 3.414 1.00 98.38 157 SER A CA 1
ATOM 1192 C C . SER A 1 157 ? -15.480 1.790 4.275 1.00 98.38 157 SER A C 1
ATOM 1194 O O . SER A 1 157 ? -15.344 1.759 5.501 1.00 98.38 157 SER A O 1
ATOM 1196 N N . PRO A 1 158 ? -16.069 2.833 3.654 1.00 98.25 158 PRO A N 1
ATOM 1197 C CA . PRO A 1 158 ? -16.625 3.974 4.383 1.00 98.25 158 PRO A CA 1
ATOM 1198 C C . PRO A 1 158 ? -17.686 3.570 5.414 1.00 98.25 158 PRO A C 1
ATOM 1200 O O . PRO A 1 158 ? -17.729 4.132 6.505 1.00 98.25 158 PRO A O 1
ATOM 1203 N N . GLU A 1 159 ? -18.502 2.560 5.099 1.00 98.25 159 GLU A N 1
ATOM 1204 C CA . GLU A 1 159 ? -19.530 2.035 6.004 1.00 98.25 159 GLU A CA 1
ATOM 1205 C C . GLU A 1 159 ? -18.915 1.401 7.258 1.00 98.25 159 GLU A C 1
ATOM 1207 O O . GLU A 1 159 ? -19.314 1.730 8.376 1.00 98.25 159 GLU A O 1
ATOM 1212 N N . ALA A 1 160 ? -17.882 0.566 7.095 1.00 98.50 160 ALA A N 1
ATOM 1213 C CA . ALA A 1 160 ? -17.196 -0.044 8.231 1.00 98.50 160 ALA A CA 1
ATOM 1214 C C . ALA A 1 160 ? -16.525 1.004 9.128 1.00 98.50 160 ALA A C 1
ATOM 1216 O O . ALA A 1 160 ? -16.572 0.888 10.353 1.00 98.50 160 ALA A O 1
ATOM 1217 N N . VAL A 1 161 ? -15.924 2.038 8.531 1.00 98.62 161 VAL A N 1
ATOM 1218 C CA . VAL A 1 161 ? -15.288 3.145 9.263 1.00 98.62 161 VAL A CA 1
ATOM 1219 C C . VAL A 1 161 ? -16.304 3.966 10.052 1.00 98.62 161 VAL A C 1
ATOM 1221 O O . VAL A 1 161 ? -16.025 4.340 11.195 1.00 98.62 161 VAL A O 1
ATOM 1224 N N . ALA A 1 162 ? -17.472 4.238 9.465 1.00 98.00 162 ALA A N 1
ATOM 1225 C CA . ALA A 1 162 ? -18.541 4.976 10.128 1.00 98.00 162 ALA A CA 1
ATOM 1226 C C . ALA A 1 162 ? -19.064 4.232 11.369 1.00 98.00 162 ALA A C 1
ATOM 1228 O O . ALA A 1 162 ? -19.285 4.851 12.410 1.00 98.00 162 ALA A O 1
ATOM 1229 N N . ASP A 1 163 ? -19.208 2.908 11.274 1.00 97.50 163 ASP A N 1
ATOM 1230 C CA . ASP A 1 163 ? -19.749 2.070 12.345 1.00 97.50 163 ASP A CA 1
ATOM 1231 C C . ASP A 1 163 ? -18.728 1.720 13.443 1.00 97.50 163 ASP A C 1
ATOM 1233 O O . ASP A 1 163 ? -19.103 1.556 14.608 1.00 97.50 163 ASP A O 1
ATOM 1237 N N . ALA A 1 164 ? -17.444 1.597 13.096 1.00 98.50 164 ALA A N 1
ATOM 1238 C CA . ALA A 1 164 ? -16.409 1.101 14.000 1.00 98.50 164 ALA A CA 1
ATOM 1239 C C . ALA A 1 164 ? -16.246 1.957 15.265 1.00 98.50 164 ALA A C 1
ATOM 1241 O O . ALA A 1 164 ? -16.088 3.181 15.200 1.00 98.50 164 ALA A O 1
ATOM 1242 N N . GLN A 1 165 ? -16.182 1.297 16.418 1.00 98.44 165 GLN A N 1
ATOM 1243 C CA . GLN A 1 165 ? -15.729 1.888 17.676 1.00 98.44 165 GLN A CA 1
ATOM 1244 C C . GLN A 1 165 ? -14.425 1.241 18.136 1.00 98.44 165 GLN A C 1
ATOM 1246 O O . GLN A 1 165 ? -14.087 0.134 17.726 1.00 98.44 165 GLN A O 1
ATOM 1251 N N . ASP A 1 166 ? -13.681 1.954 18.979 1.00 98.19 166 ASP A N 1
ATOM 1252 C CA . ASP A 1 166 ? -12.431 1.442 19.533 1.00 98.19 166 ASP A CA 1
ATOM 1253 C C . ASP A 1 166 ? -12.698 0.164 20.346 1.00 98.19 166 ASP A C 1
ATOM 1255 O O . ASP A 1 166 ? -13.658 0.099 21.117 1.00 98.19 166 ASP A O 1
ATOM 1259 N N . GLY A 1 167 ? -11.889 -0.872 20.129 1.00 98.56 167 GLY A N 1
ATOM 1260 C CA . GLY A 1 167 ? -12.047 -2.173 20.774 1.00 98.56 167 GLY A CA 1
ATOM 1261 C C . GLY A 1 167 ? -13.097 -3.109 20.161 1.00 98.56 167 GLY A C 1
ATOM 1262 O O . GLY A 1 167 ? -13.125 -4.273 20.567 1.00 98.56 167 GLY A O 1
ATOM 1263 N N . ASP A 1 168 ? -13.916 -2.667 19.193 1.00 98.81 168 ASP A N 1
ATOM 1264 C CA . ASP A 1 168 ? -14.868 -3.544 18.491 1.00 98.81 168 ASP A CA 1
ATOM 1265 C C . ASP A 1 168 ? -14.128 -4.759 17.896 1.00 98.81 168 ASP A C 1
ATOM 1267 O O . ASP A 1 168 ? -13.047 -4.624 17.320 1.00 98.81 168 ASP A O 1
ATOM 1271 N N . ALA A 1 169 ? -14.706 -5.952 18.023 1.00 98.81 169 ALA A N 1
ATOM 1272 C CA . ALA A 1 169 ? -14.165 -7.170 17.438 1.00 98.81 169 ALA A CA 1
ATOM 1273 C C . ALA A 1 169 ? -14.446 -7.199 15.933 1.00 98.81 169 ALA A C 1
ATOM 1275 O O . ALA A 1 169 ? -15.591 -7.048 15.502 1.00 98.81 169 ALA A O 1
ATOM 1276 N N . PHE A 1 170 ? -13.401 -7.424 15.143 1.00 98.81 170 PHE A N 1
ATOM 1277 C CA . PHE A 1 170 ? -13.484 -7.543 13.697 1.00 98.81 170 PHE A CA 1
ATOM 1278 C C . PHE A 1 170 ? -12.939 -8.882 13.212 1.00 98.81 170 PHE A C 1
ATOM 1280 O O . PHE A 1 170 ? -12.002 -9.447 13.786 1.00 98.81 170 PHE A O 1
ATOM 1287 N N . SER A 1 171 ? -13.496 -9.336 12.092 1.00 98.50 171 SER A N 1
ATOM 1288 C CA . SER A 1 171 ? -12.903 -10.374 11.263 1.00 98.50 171 SER A CA 1
ATOM 1289 C C . SER A 1 171 ? -12.792 -9.939 9.807 1.00 98.50 171 SER A C 1
ATOM 1291 O O . SER A 1 171 ? -13.629 -9.202 9.284 1.00 98.50 171 SER A O 1
ATOM 1293 N N . PHE A 1 172 ? -11.733 -10.392 9.147 1.00 98.25 172 PHE A N 1
ATOM 1294 C CA . PHE A 1 172 ? -11.491 -10.182 7.728 1.00 98.25 172 PHE A CA 1
ATOM 1295 C C . PHE A 1 172 ? -11.177 -11.520 7.073 1.00 98.25 172 PHE A C 1
ATOM 1297 O O . PHE A 1 172 ? -10.361 -12.288 7.579 1.00 98.25 172 PHE A O 1
ATOM 1304 N N . ASP A 1 173 ? -11.847 -11.797 5.960 1.00 96.69 173 ASP A N 1
ATOM 1305 C CA . ASP A 1 173 ? -11.586 -12.955 5.116 1.00 96.69 173 ASP A CA 1
ATOM 1306 C C . ASP A 1 173 ? -10.639 -12.543 3.985 1.00 96.69 173 ASP A C 1
ATOM 1308 O O . ASP A 1 173 ? -11.067 -11.841 3.069 1.00 96.69 173 ASP A O 1
ATOM 1312 N N . PRO A 1 174 ? -9.365 -12.961 3.988 1.00 92.94 174 PRO A N 1
ATOM 1313 C CA . PRO A 1 174 ? -8.444 -12.593 2.918 1.00 92.94 174 PRO A CA 1
ATOM 1314 C C . PRO A 1 174 ? -8.830 -13.177 1.551 1.00 92.94 174 PRO A C 1
ATOM 1316 O O . PRO A 1 174 ? -8.502 -12.593 0.514 1.00 92.94 174 PRO A O 1
ATOM 1319 N N . ALA A 1 175 ? -9.541 -14.306 1.503 1.00 91.12 175 ALA A N 1
ATOM 1320 C CA . ALA A 1 175 ? -9.918 -14.957 0.255 1.00 91.12 175 ALA A CA 1
ATOM 1321 C C . ALA A 1 175 ? -11.075 -14.224 -0.436 1.00 91.12 175 ALA A C 1
ATOM 1323 O O . ALA A 1 175 ? -11.004 -13.973 -1.644 1.00 91.12 175 ALA A O 1
ATOM 1324 N N . THR A 1 176 ? -12.115 -13.864 0.321 1.00 93.56 176 THR A N 1
ATOM 1325 C CA . THR A 1 176 ? -13.299 -13.153 -0.204 1.00 93.56 176 THR A CA 1
ATOM 1326 C C . THR A 1 176 ? -13.204 -11.634 -0.079 1.00 93.56 176 THR A C 1
ATOM 1328 O O . THR A 1 176 ? -13.951 -10.921 -0.738 1.00 93.56 176 THR A O 1
ATOM 1331 N N . ARG A 1 177 ? -12.268 -11.135 0.735 1.00 95.62 177 ARG A N 1
ATOM 1332 C CA . ARG A 1 177 ? -12.154 -9.745 1.204 1.00 95.62 177 ARG A CA 1
ATOM 1333 C C . ARG A 1 177 ? -13.335 -9.261 2.046 1.00 95.62 177 ARG A C 1
ATOM 1335 O O . ARG A 1 177 ? -13.401 -8.070 2.341 1.00 95.62 177 ARG A O 1
ATOM 1342 N N . ARG A 1 178 ? -14.247 -10.134 2.473 1.00 97.38 178 ARG A N 1
ATOM 1343 C CA . ARG A 1 178 ? -15.376 -9.718 3.308 1.00 97.38 178 ARG A CA 1
ATOM 1344 C C . ARG A 1 178 ? -14.883 -9.273 4.685 1.00 97.38 178 ARG A C 1
ATOM 1346 O O . ARG A 1 178 ? -14.107 -9.979 5.332 1.00 97.38 178 ARG A O 1
ATOM 1353 N N . LEU A 1 179 ? -15.355 -8.114 5.136 1.00 98.56 179 LEU A N 1
ATOM 1354 C CA . LEU A 1 179 ? -15.065 -7.558 6.457 1.00 98.56 179 LEU A CA 1
ATOM 1355 C C . LEU A 1 179 ? -16.305 -7.690 7.346 1.00 98.56 179 LEU A C 1
ATOM 1357 O O . LEU A 1 179 ? -17.418 -7.434 6.893 1.00 98.56 179 LEU A O 1
ATOM 1361 N N . ALA A 1 180 ? -16.133 -8.037 8.616 1.00 98.62 180 ALA A N 1
ATOM 1362 C CA . ALA A 1 180 ? -17.217 -8.077 9.588 1.00 98.62 180 ALA A CA 1
ATOM 1363 C C . ALA A 1 180 ? -16.823 -7.341 10.868 1.00 98.62 180 ALA A C 1
ATOM 1365 O O . ALA A 1 180 ? -15.732 -7.550 11.391 1.00 98.62 180 ALA A O 1
ATOM 1366 N N . ASN A 1 181 ? -17.729 -6.510 11.382 1.00 98.75 181 ASN A N 1
ATOM 1367 C CA . ASN A 1 181 ? -17.684 -6.027 12.757 1.00 98.75 181 ASN A CA 1
ATOM 1368 C C . ASN A 1 181 ? -18.586 -6.946 13.588 1.00 98.75 181 ASN A C 1
ATOM 1370 O O . ASN A 1 181 ? -19.815 -6.827 13.565 1.00 98.75 181 ASN A O 1
ATOM 1374 N N . GLU A 1 182 ? -17.965 -7.885 14.292 1.00 98.56 182 GLU A N 1
ATOM 1375 C CA . GLU A 1 182 ? -18.639 -8.929 15.062 1.00 98.56 182 GLU A CA 1
ATOM 1376 C C . GLU A 1 182 ? -19.361 -8.343 16.280 1.00 98.56 182 GLU A C 1
ATOM 1378 O O . GLU A 1 182 ? -20.473 -8.762 16.594 1.00 98.56 182 GLU A O 1
ATOM 1383 N N . THR A 1 183 ? -18.794 -7.308 16.911 1.00 98.62 183 THR A N 1
ATOM 1384 C CA . THR A 1 183 ? -19.434 -6.597 18.032 1.00 98.62 183 THR A CA 1
ATOM 1385 C C . THR A 1 183 ? -20.746 -5.936 17.618 1.00 98.62 183 THR A C 1
ATOM 1387 O O . THR A 1 183 ? -21.693 -5.887 18.402 1.00 98.62 183 THR A O 1
ATOM 1390 N N . ARG A 1 184 ? -20.819 -5.429 16.383 1.00 97.88 184 ARG A N 1
ATOM 1391 C CA . ARG A 1 184 ? -22.011 -4.755 15.846 1.00 97.88 184 ARG A CA 1
ATOM 1392 C C . ARG A 1 184 ? -22.946 -5.695 15.085 1.00 97.88 184 ARG A C 1
ATOM 1394 O O . ARG A 1 184 ? -24.025 -5.258 14.696 1.00 97.88 184 ARG A O 1
ATOM 1401 N N . GLY A 1 185 ? -22.548 -6.947 14.846 1.00 98.19 185 GLY A N 1
ATOM 1402 C CA . GLY A 1 185 ? -23.305 -7.896 14.025 1.00 98.19 185 GLY A CA 1
ATOM 1403 C C . GLY A 1 185 ? -23.462 -7.448 12.568 1.00 98.19 185 GLY A C 1
ATOM 1404 O O . GLY A 1 185 ? -24.485 -7.735 11.948 1.00 98.19 185 GLY A O 1
ATOM 1405 N N . LYS A 1 186 ? -22.482 -6.708 12.032 1.00 98.50 186 LYS A N 1
ATOM 1406 C CA . LYS A 1 186 ? -22.523 -6.125 10.683 1.00 98.50 186 LYS A CA 1
ATOM 1407 C C . LYS A 1 186 ? -21.410 -6.672 9.798 1.00 98.50 186 LYS A C 1
ATOM 1409 O O . LYS A 1 186 ? -20.301 -6.931 10.261 1.00 98.50 186 LYS A O 1
ATOM 1414 N N . THR A 1 187 ? -21.701 -6.782 8.509 1.00 98.44 187 THR A N 1
ATOM 1415 C CA . THR A 1 187 ? -20.770 -7.219 7.464 1.00 98.44 187 THR A CA 1
ATOM 1416 C C . THR A 1 187 ? -20.715 -6.189 6.352 1.00 98.44 187 THR A C 1
ATOM 1418 O O . THR A 1 187 ? -21.739 -5.597 6.023 1.00 98.44 187 THR A O 1
ATOM 1421 N N . TYR A 1 188 ? -19.545 -6.027 5.748 1.00 98.31 188 TYR A N 1
ATOM 1422 C CA . TYR A 1 188 ? -19.281 -5.008 4.744 1.00 98.31 188 TYR A CA 1
ATOM 1423 C C . TYR A 1 188 ? -18.581 -5.625 3.540 1.00 98.31 188 TYR A C 1
ATOM 1425 O O . TYR A 1 188 ? -17.681 -6.456 3.693 1.00 98.31 188 TYR A O 1
ATOM 1433 N N . GLU A 1 189 ? -18.958 -5.147 2.359 1.00 96.69 189 GLU A N 1
ATOM 1434 C CA . GLU A 1 189 ? -18.285 -5.447 1.099 1.00 96.69 189 GLU A CA 1
ATOM 1435 C C . GLU A 1 189 ? -17.343 -4.285 0.759 1.00 96.69 189 GLU A C 1
ATOM 1437 O O . GLU A 1 189 ? -17.810 -3.174 0.488 1.00 96.69 189 GLU A O 1
ATOM 1442 N N . PRO A 1 190 ? -16.013 -4.476 0.825 1.00 96.38 190 PRO A N 1
ATOM 1443 C CA . PRO A 1 190 ? -15.081 -3.400 0.518 1.00 96.38 190 PRO A CA 1
ATOM 1444 C C . PRO A 1 190 ? -15.124 -2.988 -0.949 1.00 96.38 190 PRO A C 1
ATOM 1446 O O . PRO A 1 190 ? -15.538 -3.751 -1.822 1.00 96.38 190 PRO A O 1
ATOM 1449 N N . VAL A 1 191 ? -14.568 -1.810 -1.239 1.00 95.56 191 VAL A N 1
ATOM 1450 C CA . VAL A 1 191 ? -14.334 -1.378 -2.623 1.00 95.56 191 VAL A CA 1
ATOM 1451 C C . VAL A 1 191 ? -13.553 -2.467 -3.381 1.00 95.56 191 VAL A C 1
ATOM 1453 O O . VAL A 1 191 ? -12.525 -2.943 -2.872 1.00 95.56 191 VAL A O 1
ATOM 1456 N N . PRO A 1 192 ? -14.014 -2.871 -4.583 1.00 94.19 192 PRO A N 1
ATOM 1457 C CA . PRO A 1 192 ? -13.394 -3.952 -5.333 1.00 94.19 192 PRO A CA 1
ATOM 1458 C C . PRO A 1 192 ? -11.965 -3.598 -5.751 1.00 94.19 192 PRO A C 1
ATOM 1460 O O . PRO A 1 192 ? -11.628 -2.442 -6.024 1.00 94.19 192 PRO A O 1
ATOM 1463 N N . LEU A 1 193 ? -11.123 -4.627 -5.818 1.00 93.44 193 LEU A N 1
ATOM 1464 C CA . LEU A 1 193 ? -9.781 -4.510 -6.373 1.00 93.44 193 LEU A CA 1
ATOM 1465 C C . LEU A 1 193 ? -9.813 -4.680 -7.886 1.00 93.44 193 LEU A C 1
ATOM 1467 O O . LEU A 1 193 ? -10.622 -5.430 -8.434 1.00 93.44 193 LEU A O 1
ATOM 1471 N N . THR A 1 194 ? -8.886 -4.013 -8.563 1.00 91.50 194 THR A N 1
ATOM 1472 C CA . THR A 1 194 ? -8.605 -4.312 -9.966 1.00 91.50 194 THR A CA 1
ATOM 1473 C C . THR A 1 194 ? -8.043 -5.735 -10.099 1.00 91.50 194 THR A C 1
ATOM 1475 O O . THR A 1 194 ? -7.426 -6.246 -9.157 1.00 91.50 194 THR A O 1
ATOM 1478 N N . PRO A 1 195 ? -8.162 -6.379 -11.277 1.00 90.38 195 PRO A N 1
ATOM 1479 C CA . PRO A 1 195 ? -7.591 -7.709 -11.492 1.00 90.38 195 PRO A CA 1
ATOM 1480 C C . PRO A 1 195 ? -6.095 -7.791 -11.162 1.00 90.38 195 PRO A C 1
ATOM 1482 O O . PRO A 1 195 ? -5.632 -8.801 -10.638 1.00 90.38 195 PRO A O 1
ATOM 1485 N N . LYS A 1 196 ? -5.336 -6.716 -11.423 1.00 88.06 196 LYS A N 1
ATOM 1486 C CA . LYS A 1 196 ? -3.895 -6.687 -11.154 1.00 88.06 196 LYS A CA 1
ATOM 1487 C C . LYS A 1 196 ? -3.568 -6.576 -9.668 1.00 88.06 196 LYS A C 1
ATOM 1489 O O . LYS A 1 196 ? -2.633 -7.223 -9.204 1.00 88.06 196 LYS A O 1
ATOM 1494 N N . GLU A 1 197 ? -4.324 -5.782 -8.918 1.00 91.44 197 GLU A N 1
ATOM 1495 C CA . GLU A 1 197 ? -4.174 -5.724 -7.461 1.00 91.44 197 GLU A CA 1
ATOM 1496 C C . GLU A 1 197 ? -4.502 -7.075 -6.822 1.00 91.44 197 GLU A C 1
ATOM 1498 O O . GLU A 1 197 ? -3.770 -7.527 -5.946 1.00 91.44 197 GLU A O 1
ATOM 1503 N N . GLU A 1 198 ? -5.547 -7.752 -7.305 1.00 91.31 198 GLU A N 1
ATOM 1504 C CA . GLU A 1 198 ? -5.912 -9.087 -6.832 1.00 91.31 198 GLU A CA 1
ATOM 1505 C C . GLU A 1 198 ? -4.833 -10.131 -7.170 1.00 91.31 198 GLU A C 1
ATOM 1507 O O . GLU A 1 198 ? -4.497 -10.960 -6.324 1.00 91.31 198 GLU A O 1
ATOM 1512 N N . GLU A 1 199 ? -4.231 -10.056 -8.364 1.00 88.31 199 GLU A N 1
ATOM 1513 C CA . GLU A 1 199 ? -3.086 -10.891 -8.753 1.00 88.31 199 GLU A CA 1
ATOM 1514 C C . GLU A 1 199 ? -1.893 -10.691 -7.808 1.00 88.31 199 GLU A C 1
ATOM 1516 O O . GLU A 1 199 ? -1.325 -11.670 -7.331 1.00 88.31 199 GLU A O 1
ATOM 1521 N N . ILE A 1 200 ? -1.508 -9.443 -7.515 1.00 88.25 200 ILE A N 1
ATOM 1522 C CA . ILE A 1 200 ? -0.367 -9.139 -6.633 1.00 88.25 200 ILE A CA 1
ATOM 1523 C C . ILE A 1 200 ? -0.648 -9.625 -5.211 1.00 88.25 200 ILE A C 1
ATOM 1525 O O . ILE A 1 200 ? 0.196 -10.286 -4.604 1.00 88.25 200 ILE A O 1
ATOM 1529 N N . ARG A 1 201 ? -1.848 -9.331 -4.703 1.00 88.19 201 ARG A N 1
ATOM 1530 C CA . ARG A 1 201 ? -2.279 -9.702 -3.355 1.00 88.19 201 ARG A CA 1
ATOM 1531 C C . ARG A 1 201 ? -2.264 -11.216 -3.149 1.00 88.19 201 ARG A C 1
ATOM 1533 O O . ARG A 1 201 ? -1.748 -11.676 -2.140 1.00 88.19 201 ARG A O 1
ATOM 1540 N N . ARG A 1 202 ? -2.814 -11.991 -4.093 1.00 87.00 202 ARG A N 1
ATOM 1541 C CA . ARG A 1 202 ? -2.827 -13.466 -4.023 1.00 87.00 202 ARG A CA 1
ATOM 1542 C C . ARG A 1 202 ? -1.490 -14.095 -4.400 1.00 87.00 202 ARG A C 1
ATOM 1544 O O . ARG A 1 202 ? -1.205 -15.219 -4.012 1.00 87.00 202 ARG A O 1
ATOM 1551 N N . GLY A 1 203 ? -0.685 -13.389 -5.185 1.00 80.25 203 GLY A N 1
ATOM 1552 C CA . GLY A 1 203 ? 0.556 -13.892 -5.754 1.00 80.25 203 GLY A CA 1
ATOM 1553 C C . GLY A 1 203 ? 1.756 -13.854 -4.815 1.00 80.25 203 GLY A C 1
ATOM 1554 O O . GLY A 1 203 ? 2.859 -14.053 -5.310 1.00 80.25 203 GLY A O 1
ATOM 1555 N N . GLY A 1 204 ? 1.576 -13.577 -3.517 1.00 78.62 204 GLY A N 1
ATOM 1556 C CA . GLY A 1 204 ? 2.670 -13.466 -2.544 1.00 78.62 204 GLY A CA 1
ATOM 1557 C C . GLY A 1 204 ? 3.423 -12.130 -2.599 1.00 78.62 204 GLY A C 1
ATOM 1558 O O . GLY A 1 204 ? 4.586 -12.059 -2.199 1.00 78.62 204 GLY A O 1
ATOM 1559 N N . GLY A 1 205 ? 2.787 -11.079 -3.126 1.00 86.69 205 GLY A N 1
ATOM 1560 C CA . GLY A 1 205 ? 3.363 -9.740 -3.193 1.00 86.69 205 GLY A CA 1
ATOM 1561 C C . GLY A 1 205 ? 4.484 -9.588 -4.227 1.00 86.69 205 GLY A C 1
ATOM 1562 O O . GLY A 1 205 ? 4.650 -10.383 -5.159 1.00 86.69 205 GLY A O 1
ATOM 1563 N N . ILE A 1 206 ? 5.267 -8.519 -4.081 1.00 86.00 206 ILE A N 1
ATOM 1564 C CA . ILE A 1 206 ? 6.234 -8.086 -5.097 1.00 86.00 206 ILE A CA 1
ATOM 1565 C C . ILE A 1 206 ? 7.416 -9.042 -5.249 1.00 86.00 206 ILE A C 1
ATOM 1567 O O . ILE A 1 206 ? 7.948 -9.172 -6.348 1.00 86.00 206 ILE A O 1
ATOM 1571 N N . PHE A 1 207 ? 7.820 -9.748 -4.189 1.00 87.44 207 PHE A N 1
ATOM 1572 C CA . PHE A 1 207 ? 8.957 -10.667 -4.261 1.00 87.44 207 PHE A CA 1
ATOM 1573 C C . PHE A 1 207 ? 8.648 -11.883 -5.128 1.00 87.44 207 PHE A C 1
ATOM 1575 O O . PHE A 1 207 ? 9.443 -12.235 -5.996 1.00 87.44 207 PHE A O 1
ATOM 1582 N N . ALA A 1 208 ? 7.482 -12.498 -4.941 1.00 87.00 208 ALA A N 1
ATOM 1583 C CA . ALA A 1 208 ? 7.063 -13.650 -5.729 1.00 87.00 208 ALA A CA 1
ATOM 1584 C C . ALA A 1 208 ? 6.796 -13.268 -7.194 1.00 87.00 208 ALA A C 1
ATOM 1586 O O . ALA A 1 208 ? 7.259 -13.952 -8.111 1.00 87.00 208 ALA A O 1
ATOM 1587 N N . VAL A 1 209 ? 6.143 -12.123 -7.430 1.00 86.50 209 VAL A N 1
ATOM 1588 C CA . VAL A 1 209 ? 5.991 -11.560 -8.782 1.00 86.50 209 VAL A CA 1
ATOM 1589 C C . VAL A 1 209 ? 7.356 -11.285 -9.416 1.00 86.50 209 VAL A C 1
ATOM 1591 O O . VAL A 1 209 ? 7.612 -11.713 -10.539 1.00 86.50 209 VAL A O 1
ATOM 1594 N N . GLY A 1 210 ? 8.257 -10.628 -8.690 1.00 89.25 210 GLY A N 1
ATOM 1595 C CA . GLY A 1 210 ? 9.597 -10.304 -9.160 1.00 89.25 210 GLY A CA 1
ATOM 1596 C C . GLY A 1 210 ? 10.405 -11.545 -9.525 1.00 89.25 210 GLY A C 1
ATOM 1597 O O . GLY A 1 210 ? 10.957 -11.602 -10.619 1.00 89.25 210 GLY A O 1
ATOM 1598 N N . ARG A 1 211 ? 10.430 -12.571 -8.664 1.00 89.69 211 ARG A N 1
ATOM 1599 C CA . ARG A 1 211 ? 11.145 -13.838 -8.915 1.00 89.69 211 ARG A CA 1
ATOM 1600 C C . ARG A 1 211 ? 10.634 -14.565 -10.155 1.00 89.69 211 ARG A C 1
ATOM 1602 O O . ARG A 1 211 ? 11.422 -15.156 -10.889 1.00 89.69 211 ARG A O 1
ATOM 1609 N N . ARG A 1 212 ? 9.327 -14.502 -10.414 1.00 88.19 212 ARG A N 1
ATOM 1610 C CA . ARG A 1 212 ? 8.718 -15.076 -11.619 1.00 88.19 212 ARG A CA 1
ATOM 1611 C C . ARG A 1 212 ? 9.134 -14.327 -12.887 1.00 88.19 212 ARG A C 1
ATOM 1613 O O . ARG A 1 212 ? 9.442 -14.954 -13.897 1.00 88.19 212 ARG A O 1
ATOM 1620 N N . GLU A 1 213 ? 9.140 -12.997 -12.848 1.00 88.25 213 GLU A N 1
ATOM 1621 C CA . GLU A 1 213 ? 9.405 -12.165 -14.031 1.00 88.25 213 GLU A CA 1
ATOM 1622 C C . GLU A 1 213 ? 10.907 -11.912 -14.278 1.00 88.25 213 GLU A C 1
ATOM 1624 O O . GLU A 1 213 ? 11.289 -11.556 -15.394 1.00 88.25 213 GLU A O 1
ATOM 1629 N N . PHE A 1 214 ? 11.770 -12.104 -13.273 1.00 90.19 214 PHE A N 1
ATOM 1630 C CA . PHE A 1 214 ? 13.178 -11.687 -13.304 1.00 90.19 214 PHE A CA 1
ATOM 1631 C C . PHE A 1 214 ? 13.970 -12.282 -14.472 1.00 90.19 214 PHE A C 1
ATOM 1633 O O . PHE A 1 214 ? 14.612 -11.549 -15.219 1.00 90.19 214 PHE A O 1
ATOM 1640 N N . ARG A 1 215 ? 13.907 -13.600 -14.692 1.00 89.50 215 ARG A N 1
ATOM 1641 C CA . ARG A 1 215 ? 14.663 -14.223 -15.792 1.00 89.50 215 ARG A CA 1
ATOM 1642 C C . ARG A 1 215 ? 14.259 -13.643 -17.151 1.00 89.50 215 ARG A C 1
ATOM 1644 O O . ARG A 1 215 ? 15.115 -13.240 -17.937 1.00 89.50 215 ARG A O 1
ATOM 1651 N N . ARG A 1 216 ? 12.949 -13.518 -17.386 1.00 89.00 216 ARG A N 1
ATOM 1652 C CA . ARG A 1 216 ? 12.397 -12.938 -18.616 1.00 89.00 216 ARG A CA 1
ATOM 1653 C C . ARG A 1 216 ? 12.828 -11.482 -18.796 1.00 89.00 216 ARG A C 1
ATOM 1655 O O . ARG A 1 216 ? 13.107 -11.082 -19.923 1.00 89.00 216 ARG A O 1
ATOM 1662 N N . SER A 1 217 ? 12.887 -10.693 -17.721 1.00 88.75 217 SER A N 1
ATOM 1663 C CA . SER A 1 217 ? 13.292 -9.283 -17.806 1.00 88.75 217 SER A CA 1
ATOM 1664 C C . SER A 1 217 ? 14.763 -9.114 -18.204 1.00 88.75 217 SER A C 1
ATOM 1666 O O . SER A 1 217 ? 15.101 -8.143 -18.877 1.00 88.75 217 SER A O 1
ATOM 1668 N N . VAL A 1 218 ? 15.622 -10.080 -17.864 1.00 89.50 218 VAL A N 1
ATOM 1669 C CA . VAL A 1 218 ? 17.036 -10.107 -18.273 1.00 89.50 218 VAL A CA 1
ATOM 1670 C C . VAL A 1 218 ? 17.222 -10.663 -19.690 1.00 89.50 218 VAL A C 1
ATOM 1672 O O . VAL A 1 218 ? 18.130 -10.250 -20.418 1.00 89.50 218 VAL A O 1
ATOM 1675 N N . GLU A 1 219 ? 16.395 -11.621 -20.104 1.00 88.19 219 GLU A N 1
ATOM 1676 C CA . GLU A 1 219 ? 16.434 -12.218 -21.445 1.00 88.19 219 GLU A CA 1
ATOM 1677 C C . GLU A 1 219 ? 15.879 -11.291 -22.531 1.00 88.19 219 GLU A C 1
ATOM 1679 O O . GLU A 1 219 ? 16.392 -11.285 -23.651 1.00 88.19 219 GLU A O 1
ATOM 1684 N N . ALA A 1 220 ? 14.871 -10.484 -22.198 1.00 88.12 220 ALA A N 1
ATOM 1685 C CA . ALA A 1 220 ? 14.214 -9.599 -23.145 1.00 88.12 220 ALA A CA 1
ATOM 1686 C C . ALA A 1 220 ? 15.128 -8.458 -23.622 1.00 88.12 220 ALA A C 1
ATOM 1688 O O . ALA A 1 220 ? 15.791 -7.781 -22.835 1.00 88.12 220 ALA A O 1
ATOM 1689 N N . THR A 1 221 ? 15.091 -8.190 -24.928 1.00 89.88 221 THR A N 1
ATOM 1690 C CA . THR A 1 221 ? 15.653 -6.969 -25.514 1.00 89.88 221 THR A CA 1
ATOM 1691 C C . THR A 1 221 ? 14.575 -5.887 -25.507 1.00 89.88 221 THR A C 1
ATOM 1693 O O . THR A 1 221 ? 13.534 -6.096 -26.131 1.00 89.88 221 THR A O 1
ATOM 1696 N N . PRO A 1 222 ? 14.786 -4.747 -24.827 1.00 90.56 222 PRO A N 1
ATOM 1697 C CA . PRO A 1 222 ? 13.846 -3.635 -24.867 1.00 90.56 222 PRO A CA 1
ATOM 1698 C C . PRO A 1 222 ? 13.694 -3.089 -26.284 1.00 90.56 222 PRO A C 1
ATOM 1700 O O . PRO A 1 222 ? 14.684 -2.881 -26.985 1.00 90.56 222 PRO A O 1
ATOM 1703 N N . VAL A 1 223 ? 12.453 -2.853 -26.705 1.00 89.56 223 VAL A N 1
ATOM 1704 C CA . VAL A 1 223 ? 12.138 -2.274 -28.013 1.00 89.56 223 VAL A CA 1
ATOM 1705 C C . VAL A 1 223 ? 11.100 -1.183 -27.811 1.00 89.56 223 VAL A C 1
ATOM 1707 O O . VAL A 1 223 ? 10.002 -1.463 -27.340 1.00 89.56 223 VAL A O 1
ATOM 1710 N N . LEU A 1 224 ? 11.447 0.045 -28.196 1.00 91.56 224 LEU A N 1
ATOM 1711 C CA . LEU A 1 224 ? 10.506 1.159 -28.252 1.00 91.56 224 LEU A CA 1
ATOM 1712 C C . LEU A 1 224 ? 9.994 1.315 -29.679 1.00 91.56 224 LEU A C 1
ATOM 1714 O O . LEU A 1 224 ? 10.785 1.392 -30.622 1.00 91.56 224 LEU A O 1
ATOM 1718 N N . ARG A 1 225 ? 8.674 1.364 -29.848 1.00 91.75 225 ARG A N 1
ATOM 1719 C CA . ARG A 1 225 ? 8.030 1.587 -31.150 1.00 91.75 225 ARG A CA 1
ATOM 1720 C C . ARG A 1 225 ? 7.059 2.731 -30.993 1.00 91.75 225 ARG A C 1
ATOM 1722 O O . ARG A 1 225 ? 6.116 2.585 -30.247 1.00 91.75 225 ARG A O 1
ATOM 1729 N N . TRP A 1 226 ? 7.251 3.851 -31.668 1.00 94.31 226 TRP A N 1
ATOM 1730 C CA . TRP A 1 226 ? 6.261 4.928 -31.604 1.00 94.31 226 TRP A CA 1
ATOM 1731 C C . TRP A 1 226 ? 5.062 4.618 -32.511 1.00 94.31 226 TRP A C 1
ATOM 1733 O O . TRP A 1 226 ? 5.255 3.966 -33.542 1.00 94.31 226 TRP A O 1
ATOM 1743 N N . PRO A 1 227 ? 3.838 5.041 -32.136 1.00 95.06 227 PRO A N 1
ATOM 1744 C CA . PRO A 1 227 ? 2.667 4.849 -32.979 1.00 95.06 227 PRO A CA 1
ATOM 1745 C C . PRO A 1 227 ? 2.845 5.579 -34.312 1.00 95.06 227 PRO A C 1
ATOM 1747 O O . PRO A 1 227 ? 3.452 6.651 -34.369 1.00 95.06 227 PRO A O 1
ATOM 1750 N N . ASP A 1 228 ? 2.289 5.014 -35.383 1.00 96.38 228 ASP A N 1
ATOM 1751 C CA . ASP A 1 228 ? 2.166 5.727 -36.654 1.00 96.38 228 ASP A CA 1
ATOM 1752 C C . ASP A 1 228 ? 1.261 6.966 -36.520 1.00 96.38 228 ASP A C 1
ATOM 1754 O O . ASP A 1 228 ? 0.567 7.158 -35.517 1.00 96.38 228 ASP A O 1
ATOM 1758 N N . ALA A 1 229 ? 1.273 7.835 -37.533 1.00 97.12 229 ALA A N 1
ATOM 1759 C CA . ALA A 1 229 ? 0.558 9.109 -37.483 1.00 97.12 229 ALA A CA 1
ATOM 1760 C C . ALA A 1 229 ? -0.956 8.943 -37.262 1.00 97.12 229 ALA A C 1
ATOM 1762 O O . ALA A 1 229 ? -1.564 9.754 -36.561 1.00 97.12 229 ALA A O 1
ATOM 1763 N N . ASP A 1 230 ? -1.562 7.901 -37.830 1.00 97.06 230 ASP A N 1
ATOM 1764 C CA . ASP A 1 230 ? -2.999 7.656 -37.709 1.00 97.06 230 ASP A CA 1
ATOM 1765 C C . ASP A 1 230 ? -3.364 7.172 -36.305 1.00 97.06 230 ASP A C 1
ATOM 1767 O O . ASP A 1 230 ? -4.359 7.616 -35.729 1.00 97.06 230 ASP A O 1
ATOM 1771 N N . THR A 1 231 ? -2.543 6.299 -35.725 1.00 95.25 231 THR A N 1
ATOM 1772 C CA . THR A 1 231 ? -2.690 5.818 -34.351 1.00 95.25 231 THR A CA 1
ATOM 1773 C C . THR A 1 231 ? -2.422 6.930 -33.348 1.00 95.25 231 THR A C 1
ATOM 1775 O O . THR A 1 231 ? -3.227 7.135 -32.443 1.00 95.25 231 THR A O 1
ATOM 1778 N N . ALA A 1 232 ? -1.352 7.704 -33.536 1.00 96.50 232 ALA A N 1
ATOM 1779 C CA . ALA A 1 232 ? -0.973 8.800 -32.651 1.00 96.50 232 ALA A CA 1
ATOM 1780 C C . ALA A 1 232 ? -2.082 9.856 -32.521 1.00 96.50 232 ALA A C 1
ATOM 1782 O O . ALA A 1 232 ? -2.359 10.317 -31.419 1.00 96.50 232 ALA A O 1
ATOM 1783 N N . ARG A 1 233 ? -2.786 10.189 -33.615 1.00 97.06 233 ARG A N 1
ATOM 1784 C CA . ARG A 1 233 ? -3.910 11.152 -33.606 1.00 97.06 233 ARG A CA 1
ATOM 1785 C C . ARG A 1 233 ? -5.080 10.744 -32.709 1.00 97.06 233 ARG A C 1
ATOM 1787 O O . ARG A 1 233 ? -5.887 11.600 -32.360 1.00 97.06 233 ARG A O 1
ATOM 1794 N N . ARG A 1 234 ? -5.193 9.458 -32.363 1.00 96.00 234 ARG A N 1
ATOM 1795 C CA . ARG A 1 234 ? -6.246 8.919 -31.488 1.00 96.00 234 ARG A CA 1
ATOM 1796 C C . ARG A 1 234 ?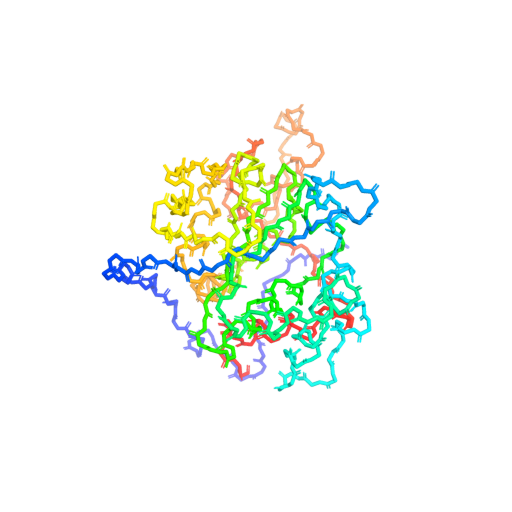 -5.811 8.786 -30.027 1.00 96.00 234 ARG A C 1
ATOM 1798 O O . ARG A 1 234 ? -6.617 8.363 -29.208 1.00 96.00 234 ARG A O 1
ATOM 1805 N N . LEU A 1 235 ? -4.560 9.114 -29.714 1.00 96.00 235 LEU A N 1
ATOM 1806 C CA . LEU A 1 235 ? -3.961 8.933 -28.398 1.00 96.00 235 LEU A CA 1
ATOM 1807 C C . LEU A 1 235 ? -3.510 10.280 -27.838 1.00 96.00 235 LEU A C 1
ATOM 1809 O O . LEU A 1 235 ? -2.898 11.096 -28.533 1.00 96.00 235 LEU A O 1
ATOM 1813 N N . THR A 1 236 ? -3.735 10.486 -26.548 1.00 96.38 236 THR A N 1
ATOM 1814 C CA . THR A 1 236 ? -3.073 11.558 -25.798 1.00 96.38 236 THR A CA 1
ATOM 1815 C C . THR A 1 236 ? -1.555 11.355 -25.792 1.00 96.38 236 THR A C 1
ATOM 1817 O O . THR A 1 236 ? -1.062 10.244 -25.980 1.00 96.38 236 THR A O 1
ATOM 1820 N N . THR A 1 237 ? -0.781 12.405 -25.511 1.00 95.75 237 THR A N 1
ATOM 1821 C CA . THR A 1 237 ? 0.686 12.296 -25.400 1.00 95.75 237 THR A CA 1
ATOM 1822 C C . THR A 1 237 ? 1.114 11.222 -24.393 1.00 95.75 237 THR A C 1
ATOM 1824 O O . THR A 1 237 ? 2.024 10.444 -24.671 1.00 95.75 237 THR A O 1
ATOM 1827 N N . THR A 1 238 ? 0.432 11.127 -23.247 1.00 95.25 238 THR A N 1
ATOM 1828 C CA . THR A 1 238 ? 0.692 10.090 -22.236 1.00 95.25 238 THR A CA 1
ATOM 1829 C C . THR A 1 238 ? 0.432 8.694 -22.789 1.00 95.25 238 THR A C 1
ATOM 1831 O O . THR A 1 238 ? 1.258 7.800 -22.620 1.00 95.25 238 THR A O 1
ATOM 1834 N N . GLU A 1 239 ? -0.684 8.501 -23.491 1.00 96.25 239 GLU A N 1
ATOM 1835 C CA . GLU A 1 239 ? -0.994 7.218 -24.118 1.00 96.25 239 GLU A CA 1
ATOM 1836 C C . GLU A 1 239 ? 0.001 6.870 -25.221 1.00 96.25 239 GLU A C 1
ATOM 1838 O O . GLU A 1 239 ? 0.377 5.711 -25.316 1.00 96.25 239 GLU A O 1
ATOM 1843 N N . GLN A 1 240 ? 0.489 7.834 -26.006 1.00 96.38 240 GLN A N 1
ATOM 1844 C CA . GLN A 1 240 ? 1.534 7.590 -27.006 1.00 96.38 240 GLN A CA 1
ATOM 1845 C C . GLN A 1 240 ? 2.846 7.129 -26.361 1.00 96.38 240 GLN A C 1
ATOM 1847 O O . GLN A 1 240 ? 3.469 6.195 -26.864 1.00 96.38 240 GLN A O 1
ATOM 1852 N N . ILE A 1 241 ? 3.244 7.729 -25.230 1.00 95.06 241 ILE A N 1
ATOM 1853 C CA . ILE A 1 241 ? 4.417 7.286 -24.462 1.00 95.06 241 ILE A CA 1
ATOM 1854 C C . ILE A 1 241 ? 4.198 5.850 -23.981 1.00 95.06 241 ILE A C 1
ATOM 1856 O O . ILE A 1 241 ? 5.010 4.980 -24.278 1.00 95.06 241 ILE A O 1
ATOM 1860 N N . VAL A 1 242 ? 3.086 5.563 -23.299 1.00 95.81 242 VAL A N 1
ATOM 1861 C CA . VAL A 1 242 ? 2.795 4.208 -22.800 1.00 95.81 242 VAL A CA 1
ATOM 1862 C C . VAL A 1 242 ? 2.718 3.199 -23.950 1.00 95.81 242 VAL A C 1
ATOM 1864 O O . VAL A 1 242 ? 3.309 2.127 -23.844 1.00 95.81 242 VAL A O 1
ATOM 1867 N N . TRP A 1 243 ? 2.067 3.557 -25.063 1.00 96.38 243 TRP A N 1
ATOM 1868 C CA . TRP A 1 243 ? 1.983 2.773 -26.302 1.00 96.38 243 TRP A CA 1
ATOM 1869 C C . TRP A 1 243 ? 3.367 2.394 -26.796 1.00 96.38 243 TRP A C 1
ATOM 1871 O O . TRP A 1 243 ? 3.609 1.227 -27.109 1.00 96.38 243 TRP A O 1
ATOM 1881 N N . ALA A 1 244 ? 4.285 3.361 -26.792 1.00 95.31 244 ALA A N 1
ATOM 1882 C CA . ALA A 1 244 ? 5.624 3.148 -27.295 1.00 95.31 244 ALA A CA 1
ATOM 1883 C C . ALA A 1 244 ? 6.496 2.243 -26.434 1.00 95.31 244 ALA A C 1
ATOM 1885 O O . ALA A 1 244 ? 7.414 1.610 -26.958 1.00 95.31 244 ALA A O 1
ATOM 1886 N N . HIS A 1 245 ? 6.183 2.152 -25.144 1.00 95.00 245 HIS A N 1
ATOM 1887 C CA . HIS A 1 245 ? 6.969 1.406 -24.168 1.00 95.00 245 HIS A CA 1
ATOM 1888 C C . HIS A 1 245 ? 6.417 0.015 -23.878 1.00 95.00 245 HIS A C 1
ATOM 1890 O O . HIS A 1 245 ? 7.017 -0.708 -23.086 1.00 95.00 245 HIS A O 1
ATOM 1896 N N . ARG A 1 246 ? 5.291 -0.394 -24.469 1.00 95.06 246 ARG A N 1
ATOM 1897 C CA . ARG A 1 246 ? 4.700 -1.697 -24.154 1.00 95.06 246 ARG A CA 1
ATOM 1898 C C . ARG A 1 246 ? 5.641 -2.852 -24.472 1.00 95.06 246 ARG A C 1
ATOM 1900 O O . ARG A 1 246 ? 6.189 -2.956 -25.564 1.00 95.06 246 ARG A O 1
ATOM 1907 N N . VAL A 1 247 ? 5.728 -3.777 -23.523 1.00 93.12 247 VAL A N 1
ATOM 1908 C CA . VAL A 1 247 ? 6.426 -5.056 -23.703 1.00 93.12 247 VAL A CA 1
ATOM 1909 C C . VAL A 1 247 ? 5.647 -5.979 -24.643 1.00 93.12 247 VAL A C 1
ATOM 1911 O O . VAL A 1 247 ? 6.245 -6.753 -25.384 1.00 93.12 247 VAL A O 1
ATOM 1914 N N . ASP A 1 248 ? 4.316 -5.910 -24.601 1.00 92.62 248 ASP A N 1
ATOM 1915 C CA . ASP A 1 248 ? 3.431 -6.637 -25.508 1.00 92.62 248 ASP A CA 1
ATOM 1916 C C . ASP A 1 248 ? 2.981 -5.701 -26.646 1.00 92.62 248 ASP A C 1
ATOM 1918 O O . ASP A 1 248 ? 2.257 -4.735 -26.376 1.00 92.62 248 ASP A O 1
ATOM 1922 N N . PRO A 1 249 ? 3.422 -5.929 -27.898 1.00 90.88 249 PRO A N 1
ATOM 1923 C CA . PRO A 1 249 ? 3.079 -5.059 -29.019 1.00 90.88 249 PRO A CA 1
ATOM 1924 C C . PRO A 1 249 ? 1.588 -5.102 -29.375 1.00 90.88 249 PRO A C 1
ATOM 1926 O O . PRO A 1 249 ? 1.087 -4.118 -29.913 1.00 90.88 249 PRO A O 1
ATOM 1929 N N . GLU A 1 250 ? 0.887 -6.184 -29.029 1.00 92.75 250 GLU A N 1
ATOM 1930 C CA . GLU A 1 250 ? -0.539 -6.363 -29.323 1.00 92.75 250 GLU A CA 1
ATOM 1931 C C . GLU A 1 250 ? -1.440 -5.803 -28.212 1.00 92.75 250 GLU A C 1
ATOM 1933 O O . GLU A 1 250 ? -2.663 -5.767 -28.348 1.00 92.75 250 GLU A O 1
ATOM 1938 N N . ALA A 1 251 ? -0.861 -5.355 -27.092 1.00 93.56 251 ALA A N 1
ATOM 1939 C CA . ALA A 1 251 ? -1.644 -4.879 -25.964 1.00 93.56 251 ALA A CA 1
ATOM 1940 C C . ALA A 1 251 ? -2.283 -3.505 -26.233 1.00 93.56 251 ALA A C 1
ATOM 1942 O O . ALA A 1 251 ? -1.626 -2.507 -26.551 1.00 93.56 251 ALA A O 1
ATOM 1943 N N . GLU A 1 252 ? -3.596 -3.441 -26.029 1.00 93.44 252 GLU A N 1
ATOM 1944 C CA . GLU A 1 252 ? -4.391 -2.227 -26.184 1.00 93.44 252 GLU A CA 1
ATOM 1945 C C . GLU A 1 252 ? -4.041 -1.185 -25.105 1.00 93.44 252 GLU A C 1
ATOM 1947 O O . GLU A 1 252 ? -4.069 -1.473 -23.908 1.00 93.44 252 GLU A O 1
ATOM 1952 N N . VAL A 1 253 ? -3.748 0.056 -25.517 1.00 95.19 253 VAL A N 1
ATOM 1953 C CA . VAL A 1 253 ? -3.616 1.195 -24.589 1.00 95.19 253 VAL A CA 1
ATOM 1954 C C . VAL A 1 253 ? -4.935 1.923 -24.498 1.00 95.19 253 VAL A C 1
ATOM 1956 O O . VAL A 1 253 ? -5.376 2.534 -25.466 1.00 95.19 253 VAL A O 1
ATOM 1959 N N . ARG A 1 254 ? -5.528 1.864 -23.309 1.00 92.81 254 ARG A N 1
ATOM 1960 C CA . ARG A 1 254 ? -6.719 2.617 -22.928 1.00 92.81 254 ARG A CA 1
ATOM 1961 C C . ARG A 1 254 ? -6.799 2.760 -21.406 1.00 92.81 254 ARG A C 1
ATOM 1963 O O . ARG A 1 254 ? -6.203 1.945 -20.691 1.00 92.81 254 ARG A O 1
ATOM 1970 N N . PRO A 1 255 ? -7.571 3.726 -20.883 1.00 90.44 255 PRO A N 1
ATOM 1971 C CA . PRO A 1 255 ? -7.839 3.827 -19.454 1.00 90.44 255 PRO A CA 1
ATOM 1972 C C . PRO A 1 255 ? -8.363 2.511 -18.856 1.00 90.44 255 PRO A C 1
ATOM 1974 O O . PRO A 1 255 ? -9.211 1.828 -19.438 1.00 90.44 255 PRO A O 1
ATOM 1977 N N . GLY A 1 256 ? -7.824 2.142 -17.692 1.00 89.06 256 GLY A N 1
ATOM 1978 C CA . GLY A 1 256 ? -8.160 0.904 -16.980 1.00 89.06 256 GLY A CA 1
ATOM 1979 C C . GLY A 1 256 ? -7.473 -0.368 -17.497 1.00 89.06 256 GLY A C 1
ATOM 1980 O O . GLY A 1 256 ? -7.615 -1.417 -16.871 1.00 89.06 256 GLY A O 1
ATOM 1981 N N . ALA A 1 257 ? -6.719 -0.313 -18.603 1.00 91.56 257 ALA A N 1
ATOM 1982 C CA . ALA A 1 257 ? -5.930 -1.456 -19.062 1.00 91.56 257 ALA A CA 1
ATOM 1983 C C . ALA A 1 257 ? -4.709 -1.701 -18.157 1.00 91.56 257 ALA A C 1
ATOM 1985 O O . ALA A 1 257 ? -4.066 -0.766 -17.682 1.00 91.56 257 ALA A O 1
ATOM 1986 N N . THR A 1 258 ? -4.359 -2.974 -17.949 1.00 91.69 258 THR A N 1
ATOM 1987 C CA . THR A 1 258 ? -3.104 -3.361 -17.287 1.00 91.69 258 THR A CA 1
ATOM 1988 C C . THR A 1 258 ? -2.046 -3.637 -18.341 1.00 91.69 258 THR A C 1
ATOM 1990 O O . THR A 1 258 ? -2.219 -4.517 -19.180 1.00 91.69 258 THR A O 1
ATOM 1993 N N . LEU A 1 259 ? -0.936 -2.906 -18.279 1.00 92.94 259 LEU A N 1
ATOM 1994 C CA . LEU A 1 259 ? 0.135 -2.977 -19.266 1.00 92.94 259 LEU A CA 1
ATOM 1995 C C . LEU A 1 259 ? 1.475 -3.244 -18.594 1.00 92.94 259 LEU A C 1
ATOM 1997 O O . LEU A 1 259 ? 1.749 -2.769 -17.494 1.00 92.94 259 LEU A O 1
ATOM 2001 N N . ARG A 1 260 ? 2.335 -3.979 -19.298 1.00 91.81 260 ARG A N 1
ATOM 2002 C CA . ARG A 1 260 ? 3.764 -4.045 -18.993 1.00 91.81 260 ARG A CA 1
ATOM 2003 C C . ARG A 1 260 ? 4.479 -3.076 -19.912 1.00 91.81 260 ARG A C 1
ATOM 2005 O O . ARG A 1 260 ? 4.274 -3.142 -21.123 1.00 91.81 260 ARG A O 1
ATOM 2012 N N . VAL A 1 261 ? 5.323 -2.228 -19.342 1.00 93.69 261 VAL A N 1
ATOM 2013 C CA . VAL A 1 261 ? 6.104 -1.242 -20.087 1.00 93.69 261 VAL A CA 1
ATOM 2014 C C . VAL A 1 261 ? 7.584 -1.358 -19.745 1.00 93.69 261 VAL A C 1
ATOM 2016 O O . VAL A 1 261 ? 7.940 -1.705 -18.619 1.00 93.69 261 VAL A O 1
ATOM 2019 N N . TYR A 1 262 ? 8.445 -1.077 -20.716 1.00 92.12 262 TYR A N 1
ATOM 2020 C CA . TYR A 1 262 ? 9.851 -0.797 -20.468 1.00 92.12 262 TYR A CA 1
ATOM 2021 C C . TYR A 1 262 ? 9.979 0.565 -19.778 1.00 92.12 262 TYR A C 1
ATOM 2023 O O . TYR A 1 262 ? 9.272 1.506 -20.128 1.00 92.12 262 TYR A O 1
ATOM 2031 N N . ALA A 1 263 ? 10.874 0.664 -18.798 1.00 88.81 263 ALA A N 1
ATOM 2032 C CA . ALA A 1 263 ? 11.201 1.921 -18.133 1.00 88.81 263 ALA A CA 1
ATOM 2033 C C . ALA A 1 263 ? 12.559 2.429 -18.634 1.00 88.81 263 ALA A C 1
ATOM 2035 O O . ALA A 1 263 ? 13.539 1.685 -18.583 1.00 88.81 263 ALA A O 1
ATOM 2036 N N . ASP A 1 264 ? 12.629 3.685 -19.086 1.00 85.88 264 ASP A N 1
ATOM 2037 C CA . ASP A 1 264 ? 13.891 4.303 -19.525 1.00 85.88 264 ASP A CA 1
ATOM 2038 C C . ASP A 1 264 ? 14.813 4.668 -18.361 1.00 85.88 264 ASP A C 1
ATOM 2040 O O . ASP A 1 264 ? 16.037 4.636 -18.487 1.00 85.88 264 ASP A O 1
ATOM 2044 N N . LEU A 1 265 ? 14.216 5.061 -17.234 1.00 85.56 265 LEU A N 1
ATOM 2045 C CA . LEU A 1 265 ? 14.915 5.598 -16.076 1.00 85.56 265 LEU A CA 1
ATOM 2046 C C . LEU A 1 265 ? 14.248 5.116 -14.788 1.00 85.56 265 LEU A C 1
ATOM 2048 O O . LEU A 1 265 ? 13.037 5.238 -14.617 1.00 85.56 265 LEU A O 1
ATOM 2052 N N . LEU A 1 266 ? 15.066 4.616 -13.864 1.00 84.81 266 LEU A N 1
ATOM 2053 C CA . LEU A 1 266 ? 14.662 4.232 -12.513 1.00 84.81 266 LEU A CA 1
ATOM 2054 C C . LEU A 1 266 ? 15.486 5.052 -11.511 1.00 84.81 266 LEU A C 1
ATOM 2056 O O . LEU A 1 266 ? 16.572 4.620 -11.121 1.00 84.81 266 LEU A O 1
ATOM 2060 N N . PRO A 1 267 ? 15.035 6.263 -11.142 1.00 86.00 267 PRO A N 1
ATOM 2061 C CA . PRO A 1 267 ? 15.727 7.058 -10.141 1.00 86.00 267 PRO A CA 1
ATOM 2062 C C . PRO A 1 267 ? 15.483 6.472 -8.746 1.00 86.00 267 PRO A C 1
ATOM 2064 O O . PRO A 1 267 ? 14.385 6.014 -8.435 1.00 86.00 267 PRO A O 1
ATOM 2067 N N . ALA A 1 268 ? 16.500 6.538 -7.893 1.00 83.81 268 ALA A N 1
ATOM 2068 C CA . ALA A 1 268 ? 16.395 6.213 -6.476 1.00 83.81 268 ALA A CA 1
ATOM 2069 C C . ALA A 1 268 ? 17.037 7.336 -5.654 1.00 83.81 268 ALA A C 1
ATOM 2071 O O . ALA A 1 268 ? 18.003 7.957 -6.098 1.00 83.81 268 ALA A O 1
ATOM 2072 N N . SER A 1 269 ? 16.481 7.610 -4.476 1.00 84.25 269 SER A N 1
ATOM 2073 C CA . SER A 1 269 ? 17.032 8.564 -3.508 1.00 84.25 269 SER A CA 1
ATOM 2074 C C . SER A 1 269 ? 17.598 7.823 -2.306 1.00 84.25 269 SER A C 1
ATOM 2076 O O . SER A 1 269 ? 17.120 6.737 -1.998 1.00 84.25 269 SER A O 1
ATOM 2078 N N . ASP A 1 270 ? 18.526 8.422 -1.564 1.00 80.50 270 ASP A N 1
ATOM 2079 C CA . ASP A 1 270 ? 19.125 7.781 -0.379 1.00 80.50 270 ASP A CA 1
ATOM 2080 C C . ASP A 1 270 ? 18.091 7.386 0.687 1.00 80.50 270 ASP A C 1
ATOM 2082 O O . ASP A 1 270 ? 18.294 6.431 1.429 1.00 80.50 270 ASP A O 1
ATOM 2086 N N . GLY A 1 271 ? 16.941 8.068 0.724 1.00 77.44 271 GLY A N 1
ATOM 2087 C CA . GLY A 1 271 ? 15.834 7.683 1.594 1.00 77.44 271 GLY A CA 1
ATOM 2088 C C . GLY A 1 271 ? 15.196 6.350 1.196 1.00 77.44 271 GLY A C 1
ATOM 2089 O O . GLY A 1 271 ? 14.893 5.548 2.063 1.00 77.44 271 GLY A O 1
ATOM 2090 N N . THR A 1 272 ? 15.000 6.087 -0.099 1.00 80.06 272 THR A N 1
ATOM 2091 C CA . THR A 1 272 ? 14.241 4.916 -0.601 1.00 80.06 272 THR A CA 1
ATOM 2092 C C . THR A 1 272 ? 15.125 3.797 -1.154 1.00 80.06 272 THR A C 1
ATOM 2094 O O . THR A 1 272 ? 14.724 2.632 -1.173 1.00 80.06 272 THR A O 1
ATOM 2097 N N . ALA A 1 273 ? 16.345 4.132 -1.574 1.00 85.69 273 ALA A N 1
ATOM 2098 C CA . ALA A 1 273 ? 17.289 3.227 -2.209 1.00 85.69 273 ALA A CA 1
ATOM 2099 C C . ALA A 1 273 ? 17.632 2.002 -1.348 1.00 85.69 273 ALA A C 1
ATOM 2101 O O . ALA A 1 273 ? 17.634 0.910 -1.914 1.00 85.69 273 ALA A O 1
ATOM 2102 N N . PRO A 1 274 ? 17.853 2.100 -0.018 1.00 85.50 274 PRO A N 1
ATOM 2103 C CA . PRO A 1 274 ? 18.156 0.920 0.793 1.00 85.50 274 PRO A CA 1
ATOM 2104 C C . PRO A 1 274 ? 17.070 -0.159 0.704 1.00 85.50 274 PRO A C 1
ATOM 2106 O O . PRO A 1 274 ? 17.374 -1.335 0.500 1.00 85.50 274 PRO A O 1
ATOM 2109 N N . PHE A 1 275 ? 15.795 0.232 0.763 1.00 84.25 275 PHE A N 1
ATOM 2110 C CA . PHE A 1 275 ? 14.687 -0.716 0.653 1.00 84.25 275 PHE A CA 1
ATOM 2111 C C . PHE A 1 275 ? 14.517 -1.264 -0.768 1.00 84.25 275 PHE A C 1
ATOM 2113 O O . PHE A 1 275 ? 14.259 -2.456 -0.951 1.00 84.25 275 PHE A O 1
ATOM 2120 N N . ALA A 1 276 ? 14.724 -0.425 -1.786 1.00 87.19 276 ALA A N 1
ATOM 2121 C CA . ALA A 1 276 ? 14.724 -0.870 -3.176 1.00 87.19 276 ALA A CA 1
ATOM 2122 C C . ALA A 1 276 ? 15.843 -1.897 -3.441 1.00 87.19 276 ALA A C 1
ATOM 2124 O O . ALA A 1 276 ? 15.600 -2.920 -4.081 1.00 87.19 276 ALA A O 1
ATOM 2125 N N . ILE A 1 277 ? 17.045 -1.675 -2.893 1.00 88.00 277 ILE A N 1
ATOM 2126 C CA . ILE A 1 277 ? 18.182 -2.606 -2.963 1.00 88.00 277 ILE A CA 1
ATOM 2127 C C . ILE A 1 277 ? 17.848 -3.910 -2.240 1.00 88.00 277 ILE A C 1
ATOM 2129 O O . ILE A 1 277 ? 18.049 -4.985 -2.805 1.00 88.00 277 ILE A O 1
ATOM 2133 N N . HIS A 1 278 ? 17.300 -3.833 -1.023 1.00 87.19 278 HIS A N 1
ATOM 2134 C CA . HIS A 1 278 ? 16.842 -5.013 -0.291 1.00 87.19 278 HIS A CA 1
ATOM 2135 C C . HIS A 1 278 ? 15.850 -5.828 -1.131 1.00 87.19 278 HIS A C 1
ATOM 2137 O O . HIS A 1 278 ? 16.044 -7.025 -1.339 1.00 87.19 278 HIS A O 1
ATOM 2143 N N . THR A 1 279 ? 14.837 -5.166 -1.689 1.00 88.12 279 THR A N 1
ATOM 2144 C CA . THR A 1 279 ? 13.816 -5.795 -2.534 1.00 88.12 279 THR A CA 1
ATOM 2145 C C . THR A 1 279 ? 14.425 -6.445 -3.773 1.00 88.12 279 THR A C 1
ATOM 2147 O O . THR A 1 279 ? 14.120 -7.597 -4.090 1.00 88.12 279 THR A O 1
ATOM 2150 N N . PHE A 1 280 ? 15.342 -5.752 -4.449 1.00 88.88 280 PHE A N 1
ATOM 2151 C CA . PHE A 1 280 ? 16.050 -6.293 -5.603 1.00 88.88 280 PHE A CA 1
ATOM 2152 C C . PHE A 1 280 ? 16.882 -7.530 -5.236 1.00 88.88 280 PHE A C 1
ATOM 2154 O O . PHE A 1 280 ? 16.856 -8.528 -5.956 1.00 88.88 280 PHE A O 1
ATOM 2161 N N . ASN A 1 281 ? 17.560 -7.523 -4.088 1.00 88.75 281 ASN A N 1
ATOM 2162 C CA . ASN A 1 281 ? 18.325 -8.673 -3.605 1.00 88.75 281 ASN A CA 1
ATOM 2163 C C . ASN A 1 281 ? 17.415 -9.869 -3.283 1.00 88.75 281 ASN A C 1
ATOM 2165 O O . ASN A 1 281 ? 17.742 -10.996 -3.657 1.00 88.75 281 ASN A O 1
ATOM 2169 N N . GLN A 1 282 ? 16.245 -9.635 -2.675 1.00 88.00 282 GLN A N 1
ATOM 2170 C CA . GLN A 1 282 ? 15.254 -10.686 -2.400 1.00 88.00 282 GLN A CA 1
ATOM 2171 C C . GLN A 1 282 ? 14.689 -11.325 -3.675 1.00 88.00 282 GLN A C 1
ATOM 2173 O O . GLN A 1 282 ? 14.376 -12.520 -3.685 1.00 88.00 282 GLN A O 1
ATOM 2178 N N . ILE A 1 283 ? 14.559 -10.544 -4.751 1.00 89.38 283 ILE A N 1
ATOM 2179 C CA . ILE A 1 283 ? 14.086 -11.022 -6.055 1.00 89.38 283 ILE A CA 1
ATOM 2180 C C . ILE A 1 283 ? 15.183 -11.786 -6.800 1.00 89.38 283 ILE A C 1
ATOM 2182 O O . ILE A 1 283 ? 14.925 -12.846 -7.363 1.00 89.38 283 ILE A O 1
ATOM 2186 N N . THR A 1 284 ? 16.405 -11.258 -6.804 1.00 87.00 284 THR A N 1
ATOM 2187 C CA . THR A 1 284 ? 17.512 -11.799 -7.607 1.00 87.00 284 THR A CA 1
ATOM 2188 C C . THR A 1 284 ? 18.293 -12.919 -6.918 1.00 87.00 284 THR A C 1
ATOM 2190 O O . THR A 1 284 ? 19.085 -13.595 -7.570 1.00 87.00 284 THR A O 1
ATOM 2193 N N . GLY A 1 285 ? 18.059 -13.158 -5.622 1.00 79.31 285 GLY A N 1
ATOM 2194 C CA . GLY A 1 285 ? 18.750 -14.191 -4.844 1.00 79.31 285 GLY A CA 1
ATOM 2195 C C . GLY A 1 285 ? 20.084 -13.738 -4.239 1.00 79.31 285 GLY A C 1
ATOM 2196 O O . GLY A 1 285 ? 20.870 -14.584 -3.816 1.00 79.31 285 GLY A O 1
ATOM 2197 N N . GLY A 1 286 ? 20.335 -12.425 -4.185 1.00 65.50 286 GLY A N 1
ATOM 2198 C CA . GLY A 1 286 ? 21.352 -11.815 -3.321 1.00 65.50 286 GLY A CA 1
ATOM 2199 C C . GLY A 1 286 ? 22.814 -12.199 -3.584 1.00 65.50 286 GLY A C 1
ATOM 2200 O O . GLY A 1 286 ? 23.581 -12.273 -2.628 1.00 65.50 286 GLY A O 1
ATOM 2201 N N . ARG A 1 287 ? 23.219 -12.433 -4.839 1.00 51.12 287 ARG A N 1
ATOM 2202 C CA . ARG A 1 287 ? 24.640 -12.582 -5.223 1.00 51.12 287 ARG A CA 1
ATOM 2203 C C . ARG A 1 287 ? 25.093 -11.434 -6.134 1.00 51.12 287 ARG A C 1
ATOM 2205 O O . ARG A 1 287 ? 24.361 -11.041 -7.071 1.00 51.12 287 ARG A O 1
#

Sequence (287 aa):
MHAITRARLKPGVTLDSLPAPQAPDARSGPAEALIRGRALVFWDPKAPGRKLDAIDTDQITPAADCVSESLDTLDERWKAGSFRYLMPDFRARVHRGETFLVAGDRFAIGSSREMSPAGLKGVAEEAGLELVVVCGNNMGDIFRRNAFNLGLHVVQSPEAVADAQDGDAFSFDPATRRLANETRGKTYEPVPLTPKEEEIRRGGGIFAVGRREFRRSVEATPVLRWPDADTARRLTTTEQIVWAHRVDPEAEVRPGATLRVYADLLPASDGTAPFAIHTFNQITGGR

Foldseek 3Di:
DDDDWFDDDDPPDDLVNFDDQDDQPPPCPPQDPWAKFFADFQCDPVDPLDFAEQCELCQQANLVLLADPDLVCNQVSLLCRGNCPRCVCVLVCLLVRNQEYAGEYAAHDDDQRLSRLSSSQVSNVVSVHAHAYEYEYDYHPNNLQSNLQQLHHYFYFNPCNSPGDGGFMKIARLVQRKIDRVNVRDITDTDDDQPVSVCQNSRNHDQSVLLNCVSVSNVDTFFFDFDDPVVVVVDDPVQRRQQRFFPDVPADRDPSDDTDGDDPDDDDDSSCVSVVVSSVCSNRVND

Organism: Eiseniibacteriota bacterium (NCBI:txid2212470)

InterPro domains:
  IPR015928 Aconitase/3-isopropylmalate dehydratase, swivel [G3DSA:3.20.19.10] (37-221)
  IPR050075 3-isopropylmalate dehydratase small subunit [PTHR43345] (53-211)

pLDDT: mean 90.41, std 10.87, range [37.72, 98.88]

Secondary structure (DSSP, 8-state):
-PPP-PPPPPTT--GGGSPPPPPP-----SSPPPEEEEEEE-B-TTSTTPBPP--BHHHHS-GGGS--S-STTHHHHHHHHTTTTT-TTHHHHHHTT--EEEE-TTTTBSS--THHHHHHHHHHHTTT---EEEE-S---HHHHHHHHHHT-EEEE-HHHHHH--TT-EEEE-TTT--EEETTTTEEE-PPPPPHHHHHHHHTTHHHHHHHHHHHHHHHPPP---PPPHHHHTTS-HHHHHHHHHBSSTT----TT----B--S-----TTTHHHHHHHHHHHHT--